Protein AF-A0A2A6RFL3-F1 (afdb_monomer_lite)

Organism: NCBI:txid2024553

Structure (mmCIF, N/CA/C/O backbone):
data_AF-A0A2A6RFL3-F1
#
_entry.id   AF-A0A2A6RFL3-F1
#
loop_
_atom_site.group_PDB
_atom_site.id
_atom_site.type_symbol
_atom_site.label_atom_id
_atom_site.label_alt_id
_atom_site.label_comp_id
_atom_site.label_asym_id
_atom_site.label_entity_id
_atom_site.label_seq_id
_atom_site.pdbx_PDB_ins_code
_atom_site.Cartn_x
_atom_site.Cartn_y
_atom_site.Cartn_z
_atom_site.occupancy
_atom_site.B_iso_or_equiv
_atom_site.auth_seq_id
_atom_site.auth_comp_id
_atom_site.auth_asym_id
_atom_site.auth_atom_id
_atom_site.pdbx_PDB_model_num
ATOM 1 N N . MET A 1 1 ? -10.268 14.569 -2.981 1.00 51.62 1 MET A N 1
ATOM 2 C CA . MET A 1 1 ? -10.558 13.601 -1.901 1.00 51.62 1 MET A CA 1
ATOM 3 C C . MET A 1 1 ? -10.997 12.302 -2.566 1.00 51.62 1 MET A C 1
ATOM 5 O O . MET A 1 1 ? -11.859 12.363 -3.441 1.00 51.62 1 MET A O 1
ATOM 9 N N . GLY A 1 2 ? -10.309 11.192 -2.284 1.00 61.94 2 GLY A N 1
ATOM 10 C CA . GLY A 1 2 ? -10.537 9.897 -2.939 1.00 61.94 2 GLY A CA 1
ATOM 11 C C . GLY A 1 2 ? -11.873 9.246 -2.569 1.00 61.94 2 GLY A C 1
ATOM 12 O O . GLY A 1 2 ? -12.656 9.800 -1.795 1.00 61.94 2 GLY A O 1
ATOM 13 N N . LYS A 1 3 ? -12.158 8.076 -3.148 1.00 73.75 3 LYS A N 1
ATOM 14 C CA . LYS A 1 3 ? -13.394 7.335 -2.855 1.00 73.75 3 LYS A CA 1
ATOM 15 C C . LYS A 1 3 ? -13.262 6.647 -1.495 1.00 73.75 3 LYS A C 1
ATOM 17 O O . LYS A 1 3 ? -12.281 5.953 -1.253 1.00 73.75 3 LYS A O 1
ATOM 22 N N . PHE A 1 4 ? -14.261 6.812 -0.631 1.00 86.38 4 PHE A N 1
ATOM 23 C CA . PHE A 1 4 ? -14.357 6.017 0.591 1.00 86.38 4 PHE A CA 1
ATOM 24 C C . PHE A 1 4 ? -14.614 4.555 0.228 1.00 86.38 4 PHE A C 1
ATOM 26 O O . PHE A 1 4 ? -15.538 4.255 -0.536 1.00 86.38 4 PHE A O 1
ATOM 33 N N . ILE A 1 5 ? -13.816 3.650 0.785 1.00 93.62 5 ILE A N 1
ATOM 34 C CA . ILE A 1 5 ? -14.047 2.213 0.655 1.00 93.62 5 ILE A CA 1
ATOM 35 C C . ILE A 1 5 ? -14.887 1.779 1.847 1.00 93.62 5 ILE A C 1
ATOM 37 O O . ILE A 1 5 ? -14.570 2.109 2.988 1.00 93.62 5 ILE A O 1
ATOM 41 N N . LYS A 1 6 ? -15.967 1.048 1.576 1.00 93.88 6 LYS A N 1
ATOM 42 C CA . LYS A 1 6 ? -16.820 0.455 2.601 1.00 93.88 6 LYS A CA 1
ATOM 43 C C . LYS A 1 6 ? -16.687 -1.058 2.527 1.00 93.88 6 LYS A C 1
ATOM 45 O O . LYS A 1 6 ? -16.952 -1.634 1.475 1.00 93.88 6 LYS A O 1
ATOM 50 N N . TYR A 1 7 ? -16.343 -1.676 3.646 1.00 93.12 7 TYR A N 1
ATOM 51 C CA . TYR A 1 7 ? -16.320 -3.124 3.813 1.00 93.12 7 TYR A CA 1
ATOM 52 C C . TYR A 1 7 ? -17.297 -3.505 4.919 1.00 93.12 7 TYR A C 1
ATOM 54 O O . TYR A 1 7 ? -17.286 -2.902 5.988 1.00 93.12 7 TYR A O 1
ATOM 62 N N . LYS A 1 8 ? -18.190 -4.457 4.656 1.00 92.00 8 LYS A N 1
ATOM 63 C CA . LYS A 1 8 ? -19.198 -4.902 5.618 1.00 92.00 8 LYS A CA 1
ATOM 64 C C . LYS A 1 8 ? -19.039 -6.399 5.853 1.00 92.00 8 LYS A C 1
ATOM 66 O O . LYS A 1 8 ? -19.015 -7.159 4.889 1.00 92.00 8 LYS A O 1
ATOM 71 N N . THR A 1 9 ? -18.972 -6.778 7.119 1.00 88.00 9 THR A N 1
ATOM 72 C CA . THR A 1 9 ? -19.100 -8.151 7.607 1.00 88.00 9 THR A CA 1
ATOM 73 C C . THR A 1 9 ? -20.432 -8.295 8.344 1.00 88.00 9 THR A C 1
ATOM 75 O O . THR A 1 9 ? -21.202 -7.330 8.444 1.00 88.00 9 THR A O 1
ATOM 78 N N . ASP A 1 10 ? -20.717 -9.490 8.851 1.00 85.44 10 ASP A N 1
ATOM 79 C CA . ASP A 1 10 ? -21.895 -9.714 9.692 1.00 85.44 10 ASP A CA 1
ATOM 80 C C . ASP A 1 10 ? -21.804 -8.919 11.007 1.00 85.44 10 ASP A C 1
ATOM 82 O O . ASP A 1 10 ? -22.802 -8.356 11.459 1.00 85.44 10 ASP A O 1
ATOM 86 N N . ASP A 1 11 ? -20.592 -8.777 11.552 1.00 82.94 11 ASP A N 1
ATOM 87 C CA . ASP A 1 11 ? -20.351 -8.164 12.863 1.00 82.94 11 ASP A CA 1
ATOM 88 C C . ASP A 1 11 ? -20.012 -6.667 12.815 1.00 82.94 11 ASP A C 1
ATOM 90 O O . ASP A 1 11 ? -20.186 -5.956 13.807 1.00 82.94 11 ASP A O 1
ATOM 94 N N . ALA A 1 12 ? -19.498 -6.160 11.689 1.00 86.50 12 ALA A N 1
ATOM 95 C CA . ALA A 1 12 ? -18.959 -4.807 11.617 1.00 86.50 12 ALA A CA 1
ATOM 96 C C . ALA A 1 12 ? -19.076 -4.172 10.228 1.00 86.50 12 ALA A C 1
ATOM 98 O O . ALA A 1 12 ? -19.227 -4.815 9.190 1.00 86.50 12 ALA A O 1
ATOM 99 N N . THR A 1 13 ? -18.981 -2.845 10.199 1.00 90.12 13 THR A N 1
ATOM 100 C CA . THR A 1 13 ? -18.758 -2.087 8.969 1.00 90.12 13 THR A CA 1
ATOM 101 C C . THR A 1 13 ? -17.519 -1.227 9.132 1.00 90.12 13 THR A C 1
ATOM 103 O O . THR A 1 13 ? -17.425 -0.456 10.085 1.00 90.12 13 THR A O 1
ATOM 106 N N . TYR A 1 14 ? -16.614 -1.339 8.169 1.00 91.56 14 TYR A N 1
ATOM 107 C CA . TYR A 1 14 ? -15.360 -0.614 8.075 1.00 91.56 14 TYR A CA 1
ATOM 108 C C . TYR A 1 14 ? -15.444 0.429 6.967 1.00 91.56 14 TYR A C 1
ATOM 110 O O . TYR A 1 14 ? -15.980 0.175 5.882 1.00 91.56 14 TYR A O 1
ATOM 118 N N . TYR A 1 15 ? -14.870 1.591 7.235 1.00 92.69 15 TYR A N 1
ATOM 119 C CA . TYR A 1 15 ? -14.726 2.682 6.290 1.00 92.69 15 TYR A CA 1
ATOM 120 C C . TYR A 1 15 ? -13.250 3.046 6.187 1.00 92.69 15 TYR A C 1
ATOM 122 O O . TYR A 1 15 ? -12.614 3.339 7.197 1.00 92.69 15 TYR A O 1
ATOM 130 N N . LEU A 1 16 ? -12.720 3.043 4.966 1.00 95.12 16 LEU A N 1
ATOM 131 C CA . LEU A 1 16 ? -11.363 3.488 4.672 1.00 95.12 16 LEU A CA 1
ATOM 132 C C . LEU A 1 16 ? -11.430 4.798 3.896 1.00 95.12 16 LEU A C 1
ATOM 134 O O . LEU A 1 16 ? -11.953 4.853 2.778 1.00 95.12 16 LEU A O 1
ATOM 138 N N . ALA A 1 17 ? -10.904 5.855 4.504 1.00 94.81 17 ALA A N 1
ATOM 139 C CA . ALA A 1 17 ? -10.816 7.180 3.913 1.00 94.81 17 ALA A CA 1
ATOM 140 C C . ALA A 1 17 ? -9.360 7.474 3.522 1.00 94.81 17 ALA A C 1
ATOM 142 O O . ALA A 1 17 ? -8.514 7.511 4.415 1.00 94.81 17 ALA A O 1
ATOM 143 N N . PRO A 1 18 ? -9.042 7.699 2.235 1.00 95.75 18 PRO A N 1
ATOM 144 C CA . PRO A 1 18 ? -7.690 8.063 1.819 1.00 95.75 18 PRO A CA 1
ATOM 145 C C . PRO A 1 18 ? -7.177 9.311 2.548 1.00 95.75 18 PRO A C 1
ATOM 147 O O . PRO A 1 18 ? -7.904 10.301 2.679 1.00 95.75 18 PRO A O 1
ATOM 150 N N . LEU A 1 19 ? -5.921 9.272 2.988 1.00 95.12 19 LEU A N 1
ATOM 151 C CA . LEU A 1 19 ? -5.242 10.375 3.663 1.00 95.12 19 LEU A CA 1
ATOM 152 C C . LEU A 1 19 ? -4.194 11.022 2.753 1.00 95.12 19 LEU A C 1
ATOM 154 O O . LEU A 1 19 ? -3.503 10.353 1.985 1.00 95.12 19 LEU A O 1
ATOM 158 N N . ASN A 1 20 ? -4.047 12.340 2.876 1.00 93.62 20 ASN A N 1
ATOM 159 C CA . ASN A 1 20 ? -2.899 13.056 2.322 1.00 93.62 20 ASN A CA 1
ATOM 160 C C . ASN A 1 20 ? -1.711 13.019 3.299 1.00 93.62 20 ASN A C 1
ATOM 162 O O . ASN A 1 20 ? -1.868 12.660 4.468 1.00 93.62 20 ASN A O 1
ATOM 166 N N . ASP A 1 21 ? -0.536 13.439 2.832 1.00 93.88 21 ASP A N 1
ATOM 167 C CA . ASP A 1 21 ? 0.702 13.395 3.621 1.00 93.88 21 ASP A CA 1
ATOM 168 C C . ASP A 1 21 ? 0.622 14.195 4.922 1.00 93.88 21 ASP A C 1
ATOM 170 O O . ASP A 1 21 ? 1.117 13.741 5.952 1.00 93.88 21 ASP A O 1
ATOM 174 N N . THR A 1 22 ? -0.023 15.365 4.901 1.00 93.69 22 THR A N 1
ATOM 175 C CA . THR A 1 22 ? -0.164 16.218 6.087 1.00 93.69 22 THR A CA 1
ATOM 176 C C . THR A 1 22 ? -0.955 15.513 7.185 1.00 93.69 22 THR A C 1
ATOM 178 O O . THR A 1 22 ? -0.492 15.434 8.322 1.00 93.69 22 THR A O 1
ATOM 181 N N . LEU A 1 23 ? -2.128 14.969 6.848 1.00 93.56 23 LEU A N 1
ATOM 182 C CA . LEU A 1 23 ? -2.972 14.260 7.807 1.00 93.56 23 LEU A CA 1
ATOM 183 C C . LEU A 1 23 ? -2.329 12.949 8.251 1.00 93.56 23 LEU A C 1
ATOM 185 O O . LEU A 1 23 ? -2.337 12.654 9.442 1.00 93.56 23 LEU A O 1
ATOM 189 N N . TYR A 1 24 ? -1.742 12.191 7.323 1.00 95.00 24 TYR A N 1
ATOM 190 C CA . TYR A 1 24 ? -1.050 10.951 7.658 1.00 95.00 24 TYR A CA 1
ATOM 191 C C . TYR A 1 24 ? 0.087 11.199 8.651 1.00 95.00 24 TYR A C 1
ATOM 193 O O . TYR A 1 24 ? 0.116 10.560 9.693 1.00 95.00 24 TYR A O 1
ATOM 201 N N . THR A 1 25 ? 0.959 12.176 8.392 1.00 93.25 25 THR A N 1
ATOM 202 C CA . THR A 1 25 ? 2.095 12.490 9.277 1.00 93.25 25 THR A CA 1
ATOM 203 C C . THR A 1 25 ? 1.630 12.899 10.674 1.00 93.25 25 THR A C 1
ATOM 205 O O . THR A 1 25 ? 2.193 12.456 11.672 1.00 93.25 25 THR A O 1
ATOM 208 N N . MET A 1 26 ? 0.591 13.735 10.755 1.00 92.12 26 MET A N 1
ATOM 209 C CA . MET A 1 26 ? 0.045 14.195 12.032 1.00 92.12 26 MET A CA 1
ATOM 210 C C . MET A 1 26 ? -0.531 13.038 12.857 1.00 92.12 26 MET A C 1
ATOM 212 O O . MET A 1 26 ? -0.296 12.960 14.060 1.00 92.12 26 MET A O 1
ATOM 216 N N . LEU A 1 27 ? -1.271 12.138 12.209 1.00 92.94 27 LEU A N 1
ATOM 217 C CA . LEU A 1 27 ? -1.889 10.986 12.860 1.00 92.94 27 LEU A CA 1
ATOM 218 C C . LEU A 1 27 ? -0.854 9.904 13.204 1.00 92.94 27 LEU A C 1
ATOM 220 O O . LEU A 1 27 ? -0.940 9.289 14.263 1.00 92.94 27 LEU A O 1
ATOM 224 N N . ASP A 1 28 ? 0.151 9.688 12.352 1.00 92.19 28 ASP A N 1
ATOM 225 C CA . ASP A 1 28 ? 1.207 8.695 12.578 1.00 92.19 28 ASP A CA 1
ATOM 226 C C . ASP A 1 28 ? 1.978 9.001 13.871 1.00 92.19 28 ASP A C 1
ATOM 228 O O . ASP A 1 28 ? 2.167 8.119 14.712 1.00 92.19 28 ASP A O 1
ATOM 232 N N . GLN A 1 29 ? 2.273 10.284 14.109 1.00 90.06 29 GLN A N 1
ATOM 233 C CA . GLN A 1 29 ? 2.885 10.787 15.345 1.00 90.06 29 GLN A CA 1
ATOM 234 C C . GLN A 1 29 ? 2.032 10.592 16.606 1.00 90.06 29 GLN A C 1
ATOM 236 O O . GLN A 1 29 ? 2.539 10.797 17.706 1.00 90.06 29 GLN A O 1
ATOM 241 N N . GLN A 1 30 ? 0.756 10.236 16.472 1.00 90.56 30 GLN A N 1
ATOM 242 C CA . GLN A 1 30 ? -0.180 10.006 17.578 1.00 90.56 30 GLN A CA 1
ATOM 243 C C . GLN A 1 30 ? -0.662 8.560 17.621 1.00 90.56 30 GLN A C 1
ATOM 245 O O . GLN A 1 30 ? -1.734 8.268 18.146 1.00 90.56 30 GLN A O 1
ATOM 250 N N . SER A 1 31 ? 0.095 7.644 17.025 1.00 92.62 31 SER A N 1
ATOM 251 C CA . SER A 1 31 ? -0.330 6.263 16.876 1.00 92.62 31 SER A CA 1
ATOM 252 C C . SER A 1 31 ? 0.739 5.282 17.323 1.00 92.62 31 SER A C 1
ATOM 254 O O . SER A 1 31 ? 1.939 5.537 17.200 1.00 92.62 31 SER A O 1
ATOM 256 N N . VAL A 1 32 ? 0.289 4.126 17.800 1.00 92.38 32 VAL A N 1
ATOM 257 C CA . VAL A 1 32 ? 1.145 2.995 18.172 1.00 92.38 32 VAL A CA 1
ATOM 258 C C . VAL A 1 32 ? 1.047 1.890 17.134 1.00 92.38 32 VAL A C 1
ATOM 260 O O . VAL A 1 32 ? -0.008 1.662 16.535 1.00 92.38 32 VAL A O 1
ATOM 263 N N . MET A 1 33 ? 2.163 1.202 16.907 1.00 91.88 33 MET A N 1
ATOM 264 C CA . MET A 1 33 ? 2.239 0.142 15.910 1.00 91.88 33 MET A CA 1
ATOM 265 C C . MET A 1 33 ? 1.543 -1.121 16.410 1.00 91.88 33 MET A C 1
ATOM 267 O O . MET A 1 33 ? 1.797 -1.573 17.527 1.00 91.88 33 MET A O 1
ATOM 271 N N . ILE A 1 34 ? 0.701 -1.710 15.562 1.00 92.56 34 ILE A N 1
ATOM 272 C CA . ILE A 1 34 ? 0.131 -3.036 15.795 1.00 92.56 34 ILE A CA 1
ATOM 273 C C . ILE A 1 34 ? 0.981 -4.052 15.044 1.00 92.56 34 ILE A C 1
ATOM 275 O O . ILE A 1 34 ? 1.392 -3.813 13.909 1.00 92.56 34 ILE A O 1
ATOM 279 N N . ARG A 1 35 ? 1.258 -5.178 15.697 1.00 90.12 35 ARG A N 1
ATOM 280 C CA . ARG A 1 35 ? 1.946 -6.321 15.113 1.00 90.12 35 ARG A CA 1
ATOM 281 C C . ARG A 1 35 ? 1.152 -6.817 13.914 1.00 90.12 35 ARG A C 1
ATOM 283 O O . ARG A 1 35 ? -0.022 -7.156 14.042 1.00 90.12 35 ARG A O 1
ATOM 290 N N . ASP A 1 36 ? 1.807 -6.871 12.770 1.00 82.12 36 ASP A N 1
ATOM 291 C CA . ASP A 1 36 ? 1.301 -7.548 11.593 1.00 82.12 36 ASP A CA 1
ATOM 292 C C . ASP A 1 36 ? 1.615 -9.048 11.659 1.00 82.12 36 ASP A C 1
ATOM 294 O O . ASP A 1 36 ? 2.549 -9.493 12.329 1.00 82.12 36 ASP A O 1
ATOM 298 N N . ASP A 1 37 ? 0.814 -9.839 10.951 1.00 85.19 37 ASP A N 1
ATOM 299 C CA . ASP A 1 37 ? 1.127 -11.235 10.660 1.00 85.19 37 ASP A CA 1
ATOM 300 C C . ASP A 1 37 ? 1.527 -11.336 9.189 1.00 85.19 37 ASP A C 1
ATOM 302 O O . ASP A 1 37 ? 0.715 -11.616 8.303 1.00 85.19 37 ASP A O 1
ATOM 306 N N . SER A 1 38 ? 2.793 -11.021 8.914 1.00 78.88 38 SER A N 1
ATOM 307 C CA . SER A 1 38 ? 3.328 -11.016 7.551 1.00 78.88 38 SER A CA 1
ATOM 308 C C . SER A 1 38 ? 3.279 -12.418 6.926 1.00 78.88 38 SER A C 1
ATOM 310 O O . SER A 1 38 ? 3.121 -12.544 5.714 1.00 78.88 38 SER A O 1
ATOM 312 N N . SER A 1 39 ? 3.352 -13.477 7.744 1.00 81.50 39 SER A N 1
ATOM 313 C CA . SER A 1 39 ? 3.262 -14.865 7.275 1.00 81.50 39 SER A CA 1
ATOM 314 C C . SER A 1 39 ?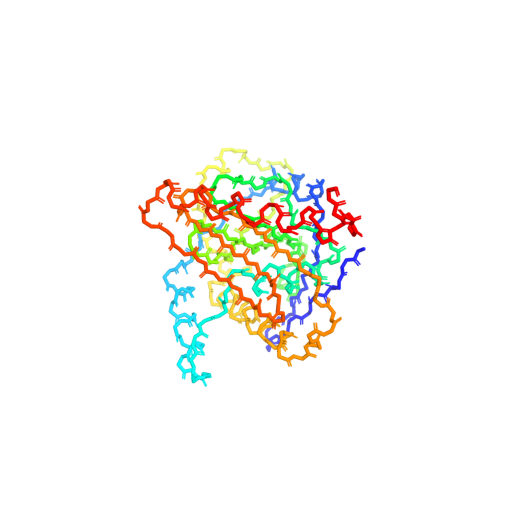 1.873 -15.195 6.732 1.00 81.50 39 SER A C 1
ATOM 316 O O . SER A 1 39 ? 1.747 -15.781 5.657 1.00 81.50 39 SER A O 1
ATOM 318 N N . TRP A 1 40 ? 0.828 -14.722 7.412 1.00 83.94 40 TRP A N 1
ATOM 319 C CA . TRP A 1 40 ? -0.544 -14.860 6.944 1.00 83.94 40 TRP A CA 1
ATOM 320 C C . TRP A 1 40 ? -0.801 -14.053 5.665 1.00 83.94 40 TRP A C 1
ATOM 322 O O . TRP A 1 40 ? -1.473 -14.539 4.757 1.00 83.94 40 TRP A O 1
ATOM 332 N N . GLN A 1 41 ? -0.233 -12.846 5.549 1.00 79.88 41 GLN A N 1
ATOM 333 C CA . GLN A 1 41 ? -0.361 -12.039 4.327 1.00 79.88 41 GLN A CA 1
ATOM 334 C C . GLN A 1 41 ? 0.244 -12.753 3.111 1.00 79.88 41 GLN A C 1
ATOM 336 O O . GLN A 1 41 ? -0.395 -12.799 2.062 1.00 79.88 41 GLN A O 1
ATOM 341 N N . ILE A 1 42 ? 1.424 -13.364 3.263 1.00 80.25 42 ILE A N 1
ATOM 342 C CA . ILE A 1 42 ? 2.063 -14.167 2.208 1.00 80.25 42 ILE A CA 1
ATOM 343 C C . ILE A 1 42 ? 1.171 -15.350 1.823 1.00 80.25 42 ILE A C 1
ATOM 345 O O . ILE A 1 42 ? 0.849 -15.510 0.648 1.00 80.25 42 ILE A O 1
ATOM 349 N N . PHE A 1 43 ? 0.697 -16.117 2.807 1.00 81.19 43 PHE A N 1
ATOM 350 C CA . PHE A 1 43 ? -0.186 -17.262 2.566 1.00 81.19 43 PHE A CA 1
ATOM 351 C C . PHE A 1 43 ? -1.456 -16.880 1.792 1.00 81.19 43 PHE A C 1
ATOM 353 O O . PHE A 1 43 ? -1.916 -17.610 0.919 1.00 81.19 43 PHE A O 1
ATOM 360 N N . GLN A 1 44 ? -2.037 -15.715 2.075 1.00 75.50 44 GLN A N 1
ATOM 361 C CA . GLN A 1 44 ? -3.236 -15.257 1.373 1.00 75.50 44 GLN A CA 1
ATOM 362 C C . GLN A 1 44 ? -2.968 -14.846 -0.070 1.00 75.50 44 GLN A C 1
ATOM 364 O O . GLN A 1 44 ? -3.830 -15.061 -0.922 1.00 75.50 44 GLN A O 1
ATOM 369 N N . ILE A 1 45 ? -1.791 -14.281 -0.344 1.00 75.69 45 ILE A N 1
ATOM 370 C CA . ILE A 1 45 ? -1.339 -14.009 -1.711 1.00 75.69 45 ILE A CA 1
ATOM 371 C C . ILE A 1 45 ? -1.148 -15.335 -2.458 1.00 75.69 45 ILE A C 1
ATOM 373 O O . ILE A 1 45 ? -1.581 -15.463 -3.596 1.00 75.69 45 ILE A O 1
ATOM 377 N N . GLU A 1 46 ? -0.567 -16.353 -1.827 1.00 78.62 46 GLU A N 1
ATOM 378 C CA . GLU A 1 46 ? -0.430 -17.685 -2.434 1.00 78.62 46 GLU A CA 1
ATOM 379 C C . GLU A 1 46 ? -1.797 -18.310 -2.750 1.00 78.62 46 GLU A C 1
ATOM 381 O O . GLU A 1 46 ? -2.041 -18.776 -3.862 1.00 78.62 46 GLU A O 1
ATOM 386 N N . GLN A 1 47 ? -2.739 -18.224 -1.813 1.00 75.88 47 GLN A N 1
ATOM 387 C CA . GLN A 1 47 ? -4.102 -18.721 -2.001 1.00 75.88 47 GLN A CA 1
ATOM 388 C C . GLN A 1 47 ? -4.875 -17.980 -3.102 1.00 75.88 47 GLN A C 1
ATOM 390 O O . GLN A 1 47 ? -5.692 -18.592 -3.796 1.00 75.88 47 GLN A O 1
ATOM 395 N N . SER A 1 48 ? -4.668 -16.669 -3.279 1.00 70.94 48 SER A N 1
ATOM 396 C CA . SER A 1 48 ? -5.306 -15.934 -4.381 1.00 70.94 48 SER A CA 1
ATOM 397 C C . SER A 1 48 ? -4.756 -16.378 -5.738 1.00 70.94 48 SER A C 1
ATOM 399 O O . SER A 1 48 ? -5.545 -16.604 -6.657 1.00 70.94 48 SER A O 1
ATOM 401 N N . ILE A 1 49 ? -3.440 -16.613 -5.837 1.00 72.94 49 ILE A N 1
ATOM 402 C CA . ILE A 1 49 ? -2.787 -17.161 -7.037 1.00 72.94 49 ILE A CA 1
ATOM 403 C C . ILE A 1 49 ? -3.410 -18.502 -7.432 1.00 72.94 49 ILE A C 1
ATOM 405 O O . ILE A 1 49 ? -3.756 -18.702 -8.600 1.00 72.94 49 ILE A O 1
ATOM 409 N N . GLU A 1 50 ? -3.556 -19.416 -6.469 1.00 73.31 50 GLU A N 1
ATOM 410 C CA . GLU A 1 50 ? -4.102 -20.757 -6.707 1.00 73.31 50 GLU A CA 1
ATOM 411 C C . GLU A 1 50 ? -5.552 -20.709 -7.201 1.00 73.31 50 GLU A C 1
ATOM 413 O O . GLU A 1 50 ? -5.912 -21.406 -8.152 1.00 73.31 50 GLU A O 1
ATOM 418 N N . ARG A 1 51 ? -6.387 -19.847 -6.607 1.00 68.25 51 ARG A N 1
ATOM 419 C CA . ARG A 1 51 ? -7.810 -19.717 -6.972 1.00 68.25 51 ARG A CA 1
ATOM 420 C C . ARG A 1 51 ? -8.038 -19.128 -8.362 1.00 68.25 51 ARG A C 1
ATOM 422 O O . ARG A 1 51 ? -9.102 -19.361 -8.930 1.00 68.25 51 ARG A O 1
ATOM 429 N N . GLN A 1 52 ? -7.087 -18.360 -8.895 1.00 58.81 52 GLN A N 1
ATOM 430 C CA . GLN A 1 52 ? -7.271 -17.576 -10.125 1.00 58.81 52 GLN A CA 1
ATOM 431 C C . GLN A 1 52 ? -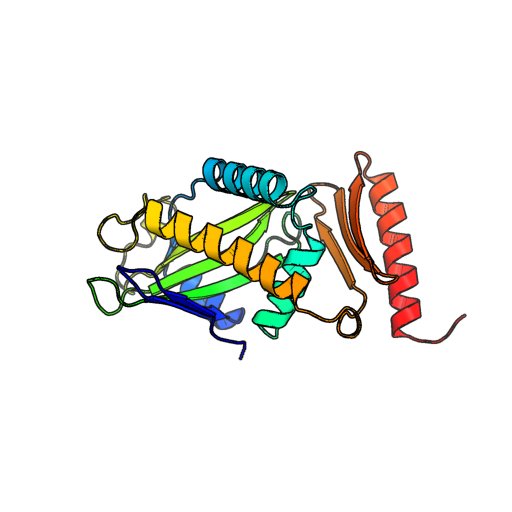6.423 -18.038 -11.309 1.00 58.81 52 GLN A C 1
ATOM 433 O O . GLN A 1 52 ? -6.397 -17.382 -12.347 1.00 58.81 52 GLN A O 1
ATOM 438 N N . GLY A 1 53 ? -5.775 -19.199 -11.204 1.00 61.38 53 GLY A N 1
ATOM 439 C CA . GLY A 1 53 ? -5.139 -19.825 -12.361 1.00 61.38 53 GLY A CA 1
ATOM 440 C C . GLY A 1 53 ? -3.886 -19.107 -12.865 1.00 61.38 53 GLY A C 1
ATOM 441 O O . GLY A 1 53 ? -3.467 -19.359 -13.994 1.00 61.38 53 GLY A O 1
ATOM 442 N N . GLY A 1 54 ? -3.251 -18.273 -12.036 1.00 64.69 54 GLY A N 1
ATOM 443 C CA . GLY A 1 54 ? -1.855 -17.912 -12.250 1.00 64.69 54 GLY A CA 1
ATOM 444 C C . GLY A 1 54 ? -1.514 -16.435 -12.092 1.00 64.69 54 GLY A C 1
ATOM 445 O O . GLY A 1 54 ? -1.987 -15.579 -12.833 1.00 64.69 54 GLY A O 1
ATOM 446 N N . LYS A 1 55 ? -0.513 -16.237 -11.230 1.00 74.00 55 LYS A N 1
ATOM 447 C CA . LYS A 1 55 ? 0.279 -15.037 -10.924 1.00 74.00 55 LYS A CA 1
ATOM 448 C C . LYS A 1 55 ? -0.358 -14.052 -9.932 1.00 74.00 55 LYS A C 1
ATOM 450 O O . LYS A 1 55 ? -1.512 -13.674 -10.097 1.00 74.00 55 LYS A O 1
ATOM 455 N N . PRO A 1 56 ? 0.408 -13.617 -8.914 1.00 83.12 56 PRO A N 1
ATOM 456 C CA . PRO A 1 56 ? -0.058 -12.607 -7.978 1.00 83.12 56 PRO A CA 1
ATOM 457 C C . PRO A 1 56 ? -0.140 -11.252 -8.668 1.00 83.12 56 PRO A C 1
ATOM 459 O O . PRO A 1 56 ? 0.519 -11.014 -9.685 1.00 83.12 56 PRO A O 1
ATOM 462 N N . LEU A 1 57 ? -0.893 -10.340 -8.057 1.00 88.00 57 LEU A N 1
ATOM 463 C CA . LEU A 1 57 ? -0.826 -8.930 -8.409 1.00 88.00 57 LEU A CA 1
ATOM 464 C C . LEU A 1 57 ? 0.616 -8.400 -8.295 1.00 88.00 57 LEU A C 1
ATOM 466 O O . LEU A 1 57 ? 1.256 -8.534 -7.252 1.00 88.00 57 LEU A O 1
ATOM 470 N N . GLN A 1 58 ? 1.088 -7.759 -9.360 1.00 91.81 58 GLN A N 1
ATOM 471 C CA . GLN A 1 58 ? 2.384 -7.086 -9.445 1.00 91.81 58 GLN A CA 1
ATOM 472 C C . GLN A 1 58 ? 2.371 -5.749 -8.690 1.00 91.81 58 GLN A C 1
ATOM 474 O O . GLN A 1 58 ? 1.321 -5.118 -8.507 1.00 91.81 58 GLN A O 1
ATOM 479 N N . LEU A 1 59 ? 3.554 -5.245 -8.332 1.00 94.94 59 LEU A N 1
ATOM 480 C CA . LEU A 1 59 ? 3.723 -3.946 -7.670 1.00 94.94 59 LEU A CA 1
ATOM 481 C C . LEU A 1 59 ? 3.100 -2.799 -8.479 1.00 94.94 59 LEU A C 1
ATOM 483 O O . LEU A 1 59 ? 2.447 -1.919 -7.911 1.00 94.94 59 LEU A O 1
ATOM 487 N N . GLY A 1 60 ? 3.247 -2.832 -9.808 1.00 95.12 60 GLY A N 1
ATOM 488 C CA . GLY A 1 60 ? 2.655 -1.841 -10.710 1.00 95.12 60 GLY A CA 1
ATOM 489 C C . GLY A 1 60 ? 1.129 -1.833 -10.669 1.00 95.12 60 GLY A C 1
ATOM 490 O O . GLY A 1 60 ? 0.521 -0.762 -10.647 1.00 95.12 60 GLY A O 1
ATOM 491 N N . GLN A 1 61 ? 0.510 -3.011 -10.569 1.00 94.06 61 GLN A N 1
ATOM 492 C CA . GLN A 1 61 ? -0.943 -3.150 -10.478 1.00 94.06 61 GLN A CA 1
ATOM 493 C C . GLN A 1 61 ? -1.468 -2.568 -9.161 1.00 94.06 61 GLN A C 1
ATOM 495 O O . GLN A 1 61 ? -2.402 -1.765 -9.176 1.00 94.06 61 GLN A O 1
ATOM 500 N N . PHE A 1 62 ? -0.825 -2.887 -8.033 1.00 94.94 62 PHE A N 1
ATOM 501 C CA . PHE A 1 62 ? -1.162 -2.282 -6.741 1.00 94.94 62 PHE A CA 1
ATOM 502 C C . PHE A 1 62 ? -1.028 -0.764 -6.766 1.00 94.94 62 PHE A C 1
ATOM 504 O O . PHE A 1 62 ? -1.969 -0.055 -6.407 1.00 94.94 62 PHE A O 1
ATOM 511 N N . TYR A 1 63 ? 0.124 -0.259 -7.212 1.00 96.31 63 TYR A N 1
ATOM 512 C CA . TYR A 1 63 ? 0.377 1.175 -7.284 1.00 96.31 63 TYR A CA 1
ATOM 513 C C . TYR A 1 63 ? -0.695 1.894 -8.111 1.00 96.31 63 TYR A C 1
ATOM 515 O O . TYR A 1 63 ? -1.277 2.878 -7.649 1.00 96.31 63 TYR A O 1
ATOM 523 N N . PHE A 1 64 ? -0.981 1.389 -9.313 1.00 95.00 64 PHE A N 1
ATOM 524 C CA . PHE A 1 64 ? -1.924 2.009 -10.234 1.00 95.00 64 PHE A CA 1
ATOM 525 C C . PHE A 1 64 ? -3.337 2.079 -9.645 1.00 95.00 64 PHE A C 1
ATOM 527 O O . PHE A 1 64 ? -3.952 3.147 -9.606 1.00 95.00 64 PHE A O 1
ATOM 534 N N . ILE A 1 65 ? -3.842 0.962 -9.122 1.00 94.50 65 ILE A N 1
ATOM 535 C CA . ILE A 1 65 ? -5.198 0.896 -8.575 1.00 94.50 65 ILE A CA 1
ATOM 536 C C . ILE A 1 65 ? -5.331 1.755 -7.316 1.00 94.50 65 ILE A C 1
ATOM 538 O O . ILE A 1 65 ? -6.312 2.486 -7.170 1.00 94.50 65 ILE A O 1
ATOM 542 N N . LEU A 1 66 ? -4.334 1.745 -6.430 1.00 95.19 66 LEU A N 1
ATOM 543 C CA . LEU A 1 66 ? -4.350 2.593 -5.238 1.00 95.19 66 LEU A CA 1
ATOM 544 C C . LEU A 1 66 ? -4.284 4.084 -5.597 1.00 95.19 66 LEU A C 1
ATOM 546 O O . LEU A 1 66 ? -5.022 4.878 -5.010 1.00 95.19 66 LEU A O 1
ATOM 550 N N . LYS A 1 67 ? -3.498 4.468 -6.614 1.00 94.19 67 LYS A N 1
ATOM 551 C CA . LYS A 1 67 ? -3.485 5.836 -7.162 1.00 94.19 67 LYS A CA 1
ATOM 552 C C . LYS A 1 67 ? -4.881 6.255 -7.637 1.00 94.19 67 LYS A C 1
ATOM 554 O O . LYS A 1 67 ? -5.337 7.354 -7.307 1.00 94.19 67 LYS A O 1
ATOM 559 N N . LEU A 1 68 ? -5.592 5.379 -8.354 1.00 91.88 68 LEU A N 1
ATOM 560 C CA . LEU A 1 68 ? -6.961 5.639 -8.818 1.00 91.88 68 LEU A CA 1
ATOM 561 C C . LEU A 1 68 ? -7.963 5.781 -7.664 1.00 91.88 68 LEU A C 1
ATOM 563 O O . LEU A 1 68 ? -8.748 6.733 -7.641 1.00 91.88 68 LEU A O 1
ATOM 567 N N . ILE A 1 69 ? -7.932 4.863 -6.696 1.00 92.00 69 ILE A N 1
ATOM 568 C CA . ILE A 1 69 ? -8.828 4.861 -5.528 1.00 92.00 69 ILE A CA 1
ATOM 569 C C . ILE A 1 69 ? -8.646 6.143 -4.707 1.00 92.00 69 ILE A C 1
ATOM 571 O O . ILE A 1 69 ? -9.621 6.825 -4.358 1.00 92.00 69 ILE A O 1
ATOM 575 N N . CYS A 1 70 ? -7.392 6.487 -4.417 1.00 92.06 70 CYS A N 1
ATOM 576 C CA . CYS A 1 70 ? -7.044 7.618 -3.569 1.00 92.06 70 CYS A CA 1
ATOM 577 C C . CYS A 1 70 ? -7.165 8.962 -4.304 1.00 92.06 70 CYS A C 1
ATOM 579 O O . CYS A 1 70 ? -7.310 9.997 -3.651 1.00 92.06 70 CYS A O 1
ATOM 581 N N . LYS A 1 71 ? -7.172 8.961 -5.647 1.00 91.19 71 LYS A N 1
ATOM 582 C CA . LYS A 1 71 ? -7.139 10.164 -6.503 1.00 91.19 71 LYS A CA 1
ATOM 583 C C . LYS A 1 71 ? -5.972 11.097 -6.164 1.00 91.19 71 LYS A C 1
ATOM 585 O O . LYS A 1 71 ? -6.110 12.320 -6.182 1.00 91.19 71 LYS A O 1
ATOM 590 N N . GLN A 1 72 ? -4.841 10.503 -5.813 1.00 91.12 72 GLN A N 1
ATOM 591 C CA . GLN A 1 72 ? -3.586 11.171 -5.489 1.00 91.12 72 GLN A CA 1
ATOM 592 C C . GLN A 1 72 ? -2.435 10.210 -5.783 1.00 91.12 72 GLN A C 1
ATOM 594 O O . GLN A 1 72 ? -2.638 8.995 -5.828 1.00 91.12 72 GLN A O 1
ATOM 599 N N . ASP A 1 73 ? -1.235 10.750 -5.975 1.00 91.81 73 ASP A N 1
ATOM 600 C CA . ASP A 1 73 ? -0.036 9.918 -6.036 1.00 91.81 73 ASP A CA 1
ATOM 601 C C . ASP A 1 73 ? 0.294 9.339 -4.648 1.00 91.81 73 ASP A C 1
ATOM 603 O O . ASP A 1 73 ? -0.296 9.715 -3.628 1.00 91.81 73 ASP A O 1
ATOM 607 N N . THR A 1 74 ? 1.244 8.411 -4.621 1.00 94.00 74 THR A N 1
ATOM 608 C CA . THR A 1 74 ? 1.789 7.850 -3.389 1.00 94.00 74 THR A CA 1
ATOM 609 C C . THR A 1 74 ? 2.283 8.935 -2.435 1.00 94.00 74 THR A C 1
ATOM 611 O O . THR A 1 74 ? 2.796 9.978 -2.845 1.00 94.00 74 THR A O 1
ATOM 614 N N . SER A 1 75 ? 2.221 8.626 -1.143 1.00 91.19 75 SER A N 1
ATOM 615 C CA . SER A 1 75 ? 2.764 9.467 -0.089 1.00 91.19 75 SER A CA 1
ATOM 616 C C . SER A 1 75 ? 4.272 9.707 -0.224 1.00 91.19 75 SER A C 1
ATOM 618 O O . SER A 1 75 ? 5.025 8.800 -0.604 1.00 91.19 75 SER A O 1
ATOM 620 N N . ARG A 1 76 ? 4.719 10.928 0.105 1.00 91.88 76 ARG A N 1
ATOM 621 C CA . ARG A 1 76 ? 6.132 11.347 0.050 1.00 91.88 76 ARG A CA 1
ATOM 622 C C . ARG A 1 76 ? 6.929 11.009 1.307 1.00 91.88 76 ARG A C 1
ATOM 624 O O . ARG A 1 76 ? 8.147 11.125 1.277 1.00 91.88 76 ARG A O 1
ATOM 631 N N . VAL A 1 77 ? 6.275 10.589 2.391 1.00 90.12 77 VAL A N 1
ATOM 632 C CA . VAL A 1 77 ? 6.952 10.280 3.667 1.00 90.12 77 VAL A CA 1
ATOM 633 C C . VAL A 1 77 ? 7.478 8.840 3.755 1.00 90.12 77 VAL A C 1
ATOM 635 O O . VAL A 1 77 ? 7.973 8.416 4.795 1.00 90.12 77 VAL A O 1
ATOM 638 N N . ARG A 1 78 ? 7.369 8.075 2.665 1.00 92.12 78 ARG A N 1
ATOM 639 C CA . ARG A 1 78 ? 7.913 6.716 2.550 1.00 92.12 78 ARG A CA 1
ATOM 640 C C . ARG A 1 78 ? 9.447 6.708 2.536 1.00 92.12 78 ARG A C 1
ATOM 642 O O . ARG A 1 78 ? 10.083 7.664 2.100 1.00 92.12 78 ARG A O 1
ATOM 649 N N . ASP A 1 79 ? 10.030 5.573 2.914 1.00 92.56 79 ASP A N 1
ATOM 650 C CA . ASP A 1 79 ? 11.447 5.277 2.682 1.00 92.56 79 ASP A CA 1
ATOM 651 C C . ASP A 1 79 ? 11.665 5.072 1.177 1.00 92.56 79 ASP A C 1
ATOM 653 O O . ASP A 1 79 ? 11.305 4.031 0.635 1.00 92.56 79 ASP A O 1
ATOM 657 N N . THR A 1 80 ? 12.226 6.063 0.483 1.00 92.12 80 THR A N 1
ATOM 658 C CA . THR A 1 80 ? 12.368 6.010 -0.978 1.00 92.12 80 THR A CA 1
ATOM 659 C C . THR A 1 80 ? 13.373 4.978 -1.474 1.00 92.12 80 THR A C 1
ATOM 661 O O . THR A 1 80 ? 13.356 4.642 -2.657 1.00 92.12 80 THR A O 1
ATOM 664 N N . TRP A 1 81 ? 14.215 4.457 -0.583 1.00 93.19 81 TRP A N 1
ATOM 665 C CA . TRP A 1 81 ? 15.182 3.419 -0.897 1.00 93.19 81 TRP A CA 1
ATOM 666 C C . TRP A 1 81 ? 14.543 2.029 -0.863 1.00 93.19 81 TRP A C 1
ATOM 668 O O . TRP A 1 81 ? 14.784 1.214 -1.754 1.00 93.19 81 TRP A O 1
ATOM 678 N N . LYS A 1 82 ? 13.699 1.766 0.141 1.00 95.19 82 LYS A N 1
ATOM 679 C CA . LYS A 1 82 ? 13.044 0.459 0.345 1.00 95.19 82 LYS A CA 1
ATOM 680 C C . LYS A 1 82 ? 11.612 0.392 -0.161 1.00 95.19 82 LYS A C 1
ATOM 682 O O . LYS A 1 82 ? 11.027 -0.684 -0.160 1.00 95.19 82 LYS A O 1
ATOM 687 N N . SER A 1 83 ? 11.020 1.517 -0.531 1.00 95.62 83 SER A N 1
ATOM 688 C CA . SER A 1 83 ? 9.614 1.609 -0.895 1.00 95.62 83 SER A CA 1
ATOM 689 C C . SER A 1 83 ? 9.414 2.590 -2.040 1.00 95.62 83 SER A C 1
ATOM 691 O O . SER A 1 83 ? 9.774 3.762 -1.959 1.00 95.62 83 SER A O 1
ATOM 693 N N . ALA A 1 84 ? 8.773 2.125 -3.099 1.00 96.44 84 ALA A N 1
ATOM 694 C CA . ALA A 1 84 ? 8.254 2.893 -4.211 1.00 96.44 84 ALA A CA 1
ATOM 695 C C . ALA A 1 84 ? 6.914 3.573 -3.903 1.00 96.44 84 ALA A C 1
ATOM 697 O O . ALA A 1 84 ? 6.652 4.645 -4.455 1.00 96.44 84 ALA A O 1
ATOM 698 N N . PHE A 1 85 ? 6.063 2.983 -3.051 1.00 97.00 85 PHE A N 1
ATOM 699 C CA . PHE A 1 85 ? 4.772 3.579 -2.709 1.00 97.00 85 PHE A CA 1
ATOM 700 C C . PHE A 1 85 ? 4.245 3.259 -1.307 1.00 97.00 85 PHE A C 1
ATOM 702 O O . PHE A 1 85 ? 4.512 2.200 -0.747 1.00 97.00 85 PHE A O 1
ATOM 709 N N . LEU A 1 86 ? 3.418 4.175 -0.798 1.00 97.00 86 LEU A N 1
ATOM 710 C CA . LEU A 1 86 ? 2.651 4.114 0.441 1.00 97.00 86 LEU A CA 1
ATOM 711 C C . LEU A 1 86 ? 1.328 4.870 0.241 1.00 97.00 86 LEU A C 1
ATOM 713 O O . LEU A 1 86 ? 1.326 6.055 -0.103 1.00 97.00 86 LEU A O 1
ATOM 717 N N . PHE A 1 87 ? 0.208 4.195 0.488 1.00 97.31 87 PHE A N 1
ATOM 718 C CA . PHE A 1 87 ? -1.139 4.763 0.450 1.00 97.31 87 PHE A CA 1
ATOM 719 C C . PHE A 1 87 ? -1.798 4.624 1.825 1.00 97.31 87 PHE A C 1
ATOM 721 O O . PHE A 1 87 ? -2.178 3.512 2.207 1.00 97.31 87 PHE A O 1
ATOM 728 N N . PRO A 1 88 ? -1.920 5.729 2.581 1.00 97.00 88 PRO A N 1
ATOM 729 C CA . PRO A 1 88 ? -2.503 5.705 3.906 1.00 97.00 88 PRO A CA 1
ATOM 730 C C . PRO A 1 88 ? -4.009 5.958 3.872 1.00 97.00 88 PRO A C 1
ATOM 732 O O . PRO A 1 88 ? -4.520 6.772 3.100 1.00 97.00 88 PRO A O 1
ATOM 735 N N . PHE A 1 89 ? -4.711 5.287 4.773 1.00 96.69 89 PHE A N 1
ATOM 736 C CA . PHE A 1 89 ? -6.141 5.386 4.989 1.00 96.69 89 PHE A CA 1
ATOM 737 C C . PHE A 1 89 ? -6.420 5.595 6.476 1.00 96.69 89 PHE A C 1
ATOM 739 O O . PHE A 1 89 ? -5.822 4.952 7.341 1.00 96.69 89 PHE A O 1
ATOM 746 N N . LEU A 1 90 ? -7.381 6.461 6.773 1.00 95.75 90 LEU A N 1
ATOM 747 C CA . LEU A 1 90 ? -8.041 6.464 8.067 1.00 95.75 90 LEU A CA 1
ATOM 748 C C . LEU A 1 90 ? -9.081 5.348 8.053 1.00 95.75 90 LEU A C 1
ATOM 750 O O . LEU A 1 90 ? -10.009 5.372 7.242 1.00 95.75 90 LEU A O 1
ATOM 754 N N . LEU A 1 91 ? -8.906 4.385 8.946 1.00 94.75 91 LEU A N 1
ATOM 755 C CA . LEU A 1 91 ? -9.825 3.287 9.174 1.00 94.75 91 LEU A CA 1
ATOM 756 C C . LEU A 1 91 ? -10.733 3.635 10.354 1.00 94.75 91 LEU A C 1
ATOM 758 O O . LEU A 1 91 ? -10.276 3.856 11.479 1.00 94.75 91 LEU A O 1
ATOM 762 N N . THR A 1 92 ? -12.034 3.658 10.086 1.00 90.56 92 THR A N 1
ATOM 763 C CA . THR A 1 92 ? -13.087 3.819 11.093 1.00 90.56 92 THR A CA 1
ATOM 764 C C . THR A 1 92 ? -14.109 2.701 10.949 1.00 90.56 92 THR A C 1
ATOM 766 O O . THR A 1 92 ? -14.177 2.030 9.916 1.00 90.56 92 THR A O 1
ATOM 769 N N . GLY A 1 93 ? -14.921 2.481 11.975 1.00 83.50 93 GLY A N 1
ATOM 770 C CA . GLY A 1 93 ? -15.939 1.452 11.906 1.00 83.50 93 GLY A CA 1
ATOM 771 C C . GLY A 1 93 ? -16.888 1.464 13.084 1.00 83.50 93 GLY A C 1
ATOM 772 O O . GLY A 1 93 ? -16.700 2.172 14.073 1.00 83.50 93 GLY A O 1
ATOM 773 N N . THR A 1 94 ? -17.945 0.676 12.948 1.00 74.81 94 THR A N 1
ATOM 774 C CA . THR A 1 94 ? -18.914 0.431 14.014 1.00 74.81 94 THR A CA 1
ATOM 775 C C . THR A 1 94 ? -18.454 -0.770 14.835 1.00 74.81 94 THR A C 1
ATOM 777 O O . THR A 1 94 ? -19.036 -1.846 14.744 1.00 74.81 94 THR A O 1
ATOM 780 N N . TRP A 1 95 ? -17.364 -0.613 15.582 1.00 71.88 95 TRP A N 1
ATOM 781 C CA . TRP A 1 95 ? -16.966 -1.560 16.627 1.00 71.88 95 TRP A CA 1
ATOM 782 C C . TRP A 1 95 ? -17.611 -1.156 17.958 1.00 71.88 95 TRP A C 1
ATOM 784 O O . TRP A 1 95 ? -18.103 -0.037 18.108 1.00 71.88 95 TRP A O 1
ATOM 794 N N . GLN A 1 96 ? -17.636 -2.077 18.925 1.00 50.06 96 GLN A N 1
ATOM 795 C CA . GLN A 1 96 ? -18.381 -1.957 20.190 1.00 50.06 96 GLN A CA 1
ATOM 796 C C . GLN A 1 96 ? -18.088 -0.676 21.005 1.00 50.06 96 GLN A C 1
ATOM 798 O O . GLN A 1 96 ? -18.882 -0.315 21.871 1.00 50.06 96 GLN A O 1
ATOM 803 N N . GLN A 1 97 ? -16.995 0.040 20.716 1.00 60.03 97 GLN A N 1
ATOM 804 C CA . GLN A 1 97 ? -16.660 1.337 21.307 1.00 60.03 97 GLN A CA 1
ATOM 805 C C . GLN A 1 97 ? -16.608 2.448 20.250 1.00 60.03 97 GLN A C 1
ATOM 807 O O . GLN A 1 97 ? -15.762 2.454 19.359 1.00 60.03 97 GLN A O 1
ATOM 812 N N . GLN A 1 98 ? -17.497 3.434 20.362 1.00 58.44 98 GLN A N 1
ATOM 813 C CA . GLN A 1 98 ? -17.480 4.599 19.477 1.00 58.44 98 GLN A CA 1
ATOM 814 C C . GLN A 1 98 ? -16.165 5.386 19.619 1.00 58.44 98 GLN A C 1
ATOM 816 O O . GLN A 1 98 ? -15.677 5.594 20.726 1.00 58.44 98 GLN A O 1
ATOM 821 N N . GLY A 1 99 ? -15.622 5.866 18.497 1.00 66.38 99 GLY A N 1
ATOM 822 C CA . GLY A 1 99 ? -14.539 6.857 18.488 1.00 66.38 99 GLY A CA 1
ATOM 823 C C . GLY A 1 99 ? -13.111 6.319 18.402 1.00 66.38 99 GLY A C 1
ATOM 824 O O . GLY A 1 99 ? -12.191 7.128 18.319 1.00 66.38 99 GLY A O 1
ATOM 825 N N . LEU A 1 100 ? -12.893 4.999 18.366 1.00 80.00 100 LEU A N 1
ATOM 826 C CA . LEU A 1 100 ? -11.558 4.486 18.031 1.00 80.00 100 LEU A CA 1
ATOM 827 C C . LEU A 1 100 ? -11.257 4.784 16.560 1.00 80.00 100 LEU A C 1
ATOM 829 O O . LEU A 1 100 ? -12.162 4.803 15.724 1.00 80.00 100 LEU A O 1
ATOM 833 N N . LEU A 1 101 ? -9.990 5.033 16.253 1.00 90.50 101 LEU A N 1
ATOM 834 C CA . LEU A 1 101 ? -9.515 5.341 14.913 1.00 90.50 101 LEU A CA 1
ATOM 835 C C . LEU A 1 101 ? -8.209 4.589 14.679 1.00 90.50 101 LEU A C 1
ATOM 837 O O . LEU A 1 101 ? -7.368 4.474 15.572 1.00 90.50 101 LEU A O 1
ATOM 841 N N . TYR A 1 102 ? -8.038 4.091 13.465 1.00 94.38 102 TYR A N 1
ATOM 842 C CA . TYR A 1 102 ? -6.852 3.348 13.071 1.00 94.38 102 TYR A CA 1
ATOM 843 C C . TYR A 1 102 ? -6.249 3.988 11.827 1.00 94.38 102 TYR A C 1
ATOM 845 O O . TYR A 1 102 ? -6.963 4.476 10.951 1.00 94.38 102 TYR A O 1
ATOM 853 N N . LEU A 1 103 ? -4.927 3.966 11.732 1.00 95.69 103 LEU A N 1
ATOM 854 C CA . LEU A 1 103 ? -4.249 4.146 10.460 1.00 95.69 103 LEU A CA 1
ATOM 855 C C . LEU A 1 103 ? -4.082 2.776 9.831 1.00 95.69 103 LEU A C 1
ATOM 857 O O . LEU A 1 103 ? -3.478 1.888 10.427 1.00 95.69 103 LEU A O 1
ATOM 861 N N . PHE A 1 104 ? -4.613 2.622 8.629 1.00 95.88 104 PHE A N 1
ATOM 862 C CA . PHE A 1 104 ? -4.379 1.472 7.774 1.00 95.88 104 PHE A CA 1
ATOM 863 C C . PHE A 1 104 ? -3.607 1.957 6.561 1.00 95.88 104 PHE A C 1
ATOM 865 O O . PHE A 1 104 ? -4.011 2.932 5.935 1.00 95.88 104 PHE A O 1
ATOM 872 N N . TYR A 1 105 ? -2.503 1.322 6.205 1.00 95.31 105 TYR A N 1
ATOM 873 C CA . TYR A 1 105 ? -1.761 1.733 5.021 1.00 95.31 105 TYR A CA 1
ATOM 874 C C . TYR A 1 105 ? -1.234 0.536 4.260 1.00 95.31 105 TYR A C 1
ATOM 876 O O . TYR A 1 105 ? -0.791 -0.458 4.837 1.00 95.31 105 TYR A O 1
ATOM 884 N N . ILE A 1 106 ? -1.304 0.671 2.940 1.00 95.69 106 ILE A N 1
ATOM 885 C CA . ILE A 1 106 ? -0.767 -0.294 1.995 1.00 95.69 106 ILE A CA 1
ATOM 886 C C . ILE A 1 106 ? 0.502 0.317 1.437 1.00 95.69 106 ILE A C 1
ATOM 888 O O . ILE A 1 106 ? 0.479 1.421 0.886 1.00 95.69 106 ILE A O 1
ATOM 892 N N . LEU A 1 107 ? 1.608 -0.389 1.588 1.00 95.44 107 LEU A N 1
ATOM 893 C CA . LEU A 1 107 ? 2.881 0.011 1.021 1.00 95.44 107 LEU A CA 1
ATOM 894 C C . LEU A 1 107 ? 3.510 -1.163 0.299 1.00 95.44 107 LEU A C 1
ATOM 896 O O . LEU A 1 107 ? 3.231 -2.321 0.598 1.00 95.44 107 LEU A O 1
ATOM 900 N N . ASN A 1 108 ? 4.410 -0.846 -0.613 1.00 95.00 108 ASN A N 1
ATOM 901 C CA . ASN A 1 108 ? 5.438 -1.804 -0.954 1.00 95.00 108 ASN A CA 1
ATOM 902 C C . ASN A 1 108 ? 6.610 -1.611 0.020 1.00 95.00 108 ASN A C 1
ATOM 904 O O . ASN A 1 108 ? 6.989 -0.481 0.337 1.00 95.00 108 ASN A O 1
ATOM 908 N N . TYR A 1 109 ? 7.187 -2.708 0.488 1.00 93.38 109 TYR A N 1
ATOM 909 C CA . TYR A 1 109 ? 8.429 -2.714 1.243 1.00 93.38 109 TYR A CA 1
ATOM 910 C C . TYR A 1 109 ? 9.324 -3.787 0.639 1.00 93.38 109 TYR A C 1
ATOM 912 O O . TYR A 1 109 ? 8.992 -4.968 0.651 1.00 93.38 109 TYR A O 1
ATOM 920 N N . ARG A 1 110 ? 10.458 -3.373 0.072 1.00 92.25 110 ARG A N 1
ATOM 921 C CA . ARG A 1 110 ? 11.350 -4.238 -0.706 1.00 92.25 110 ARG A CA 1
ATOM 922 C C . ARG A 1 110 ? 10.595 -4.897 -1.866 1.00 92.25 110 ARG A C 1
ATOM 924 O O . ARG A 1 110 ? 10.065 -4.192 -2.716 1.00 92.25 110 ARG A O 1
ATOM 931 N N . SER A 1 111 ? 10.533 -6.221 -1.912 1.00 88.62 111 SER A N 1
ATOM 932 C CA . SER A 1 111 ? 9.838 -6.981 -2.952 1.00 88.62 111 SER A CA 1
ATOM 933 C C . SER A 1 111 ? 8.387 -7.326 -2.603 1.00 88.62 111 SER A C 1
ATOM 935 O O . SER A 1 111 ? 7.713 -7.949 -3.415 1.00 88.62 111 SER A O 1
ATOM 937 N N . SER A 1 112 ? 7.887 -6.949 -1.421 1.00 89.06 112 SER A N 1
ATOM 938 C CA . SER A 1 112 ? 6.560 -7.355 -0.951 1.00 89.06 112 SER A CA 1
ATOM 939 C C . SER A 1 112 ? 5.578 -6.196 -0.844 1.00 89.06 112 SER A C 1
ATOM 941 O O . SER A 1 112 ? 5.947 -5.041 -0.617 1.00 89.06 112 SER A O 1
ATOM 943 N N . ILE A 1 113 ? 4.298 -6.536 -0.970 1.00 91.81 113 ILE A N 1
ATOM 944 C CA 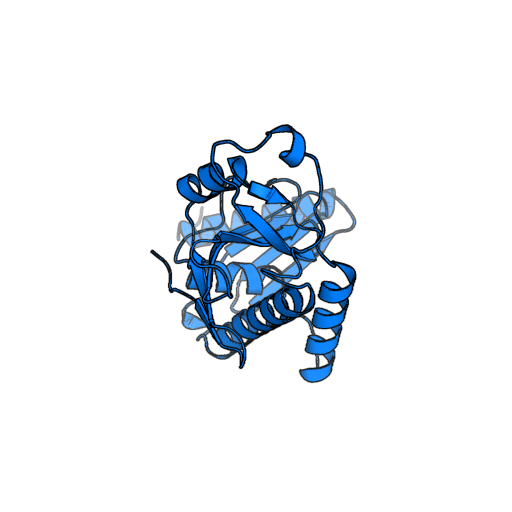. ILE A 1 113 ? 3.190 -5.695 -0.531 1.00 91.81 113 ILE A CA 1
ATOM 945 C C . ILE A 1 113 ? 2.957 -5.965 0.943 1.00 91.81 113 ILE A C 1
ATOM 947 O O . ILE A 1 113 ? 2.881 -7.116 1.364 1.00 91.81 113 ILE A O 1
ATOM 951 N N . GLU A 1 114 ? 2.809 -4.898 1.710 1.00 92.00 114 GLU A N 1
ATOM 952 C CA . GLU A 1 114 ? 2.478 -4.980 3.117 1.00 92.00 114 GLU A CA 1
ATOM 953 C C . GLU A 1 114 ? 1.245 -4.136 3.415 1.00 92.00 114 GLU A C 1
ATOM 955 O O . GLU A 1 114 ? 1.090 -3.008 2.935 1.00 92.00 114 GLU A O 1
ATOM 960 N N . MET A 1 115 ? 0.362 -4.694 4.236 1.00 94.19 115 MET A N 1
ATOM 961 C CA . MET A 1 115 ? -0.781 -3.994 4.803 1.00 94.19 115 MET A CA 1
ATOM 962 C C . MET A 1 115 ? -0.556 -3.881 6.303 1.00 94.19 115 MET A C 1
ATOM 964 O O . MET A 1 115 ? -0.504 -4.887 7.014 1.00 94.19 115 MET A O 1
ATOM 968 N N . ARG A 1 116 ? -0.370 -2.653 6.783 1.00 93.62 116 ARG A N 1
ATOM 969 C CA . ARG A 1 116 ? -0.004 -2.377 8.175 1.00 93.62 116 ARG A CA 1
ATOM 970 C C . ARG A 1 116 ? -1.071 -1.549 8.870 1.00 93.62 116 ARG A C 1
ATOM 972 O O . ARG A 1 116 ? -1.764 -0.744 8.243 1.00 93.62 116 ARG A O 1
ATOM 979 N N . LEU A 1 117 ? -1.176 -1.749 10.184 1.00 94.62 117 LEU A N 1
ATOM 980 C CA . LEU A 1 117 ? -2.098 -1.022 11.046 1.00 94.62 117 LEU A CA 1
ATOM 981 C C . LEU A 1 117 ? -1.373 -0.322 12.192 1.00 94.62 117 LEU A C 1
ATOM 983 O O . LEU A 1 117 ? -0.423 -0.841 12.782 1.00 94.62 117 LEU A O 1
ATOM 987 N N . ARG A 1 118 ? -1.890 0.849 12.554 1.00 94.56 118 ARG A N 1
ATOM 988 C CA . ARG A 1 118 ? -1.546 1.563 13.783 1.00 94.56 118 ARG A CA 1
ATOM 989 C C . ARG A 1 118 ? -2.825 2.012 14.469 1.00 94.56 118 ARG A C 1
ATOM 991 O O . ARG A 1 118 ? -3.772 2.427 13.800 1.00 94.56 118 ARG A O 1
ATOM 998 N N . ARG A 1 119 ? -2.859 1.944 15.796 1.00 92.94 119 ARG A N 1
ATOM 999 C CA . ARG A 1 119 ? -3.978 2.464 16.593 1.00 92.94 119 ARG A CA 1
ATOM 1000 C C . ARG A 1 119 ? -3.702 3.914 16.945 1.00 92.94 119 ARG A C 1
ATOM 1002 O O . ARG A 1 119 ? -2.616 4.207 17.438 1.00 92.94 119 ARG A O 1
ATOM 1009 N N . LEU A 1 120 ? -4.664 4.803 16.714 1.00 91.69 120 LEU A N 1
ATOM 1010 C CA . LEU A 1 120 ? -4.558 6.185 17.176 1.00 91.69 120 LEU A CA 1
ATOM 1011 C C . LEU A 1 120 ? -4.798 6.250 18.683 1.00 91.69 120 LEU A C 1
ATOM 1013 O O . LEU A 1 120 ? -5.739 5.650 19.204 1.00 91.69 120 LEU A O 1
ATOM 1017 N N . MET A 1 121 ? -3.924 6.973 19.370 1.00 87.50 121 MET A N 1
ATOM 1018 C CA . MET A 1 121 ? -3.943 7.155 20.815 1.00 87.50 121 MET A CA 1
ATOM 1019 C C . MET A 1 121 ? -4.519 8.526 21.173 1.00 87.50 121 MET A C 1
ATOM 1021 O O . MET A 1 121 ? -4.562 9.442 20.351 1.00 87.50 121 MET A O 1
ATOM 1025 N N . SER A 1 122 ? -4.967 8.679 22.420 1.00 79.31 122 SER A N 1
ATOM 1026 C CA . SER A 1 122 ? -5.309 9.996 22.957 1.00 79.31 122 SER A CA 1
ATOM 1027 C C . SER A 1 122 ? -4.057 10.877 23.065 1.00 79.31 122 SER A C 1
ATOM 1029 O O . SER A 1 122 ? -2.939 10.382 23.174 1.00 79.31 122 SER A O 1
ATOM 1031 N N . PHE A 1 123 ? -4.232 12.200 23.069 1.00 68.44 123 PHE A N 1
ATOM 1032 C CA . PHE A 1 123 ? -3.113 13.152 23.144 1.00 68.44 123 PHE A CA 1
ATOM 1033 C C . PHE A 1 123 ? -2.251 13.012 24.414 1.00 68.44 123 PHE A C 1
ATOM 1035 O O . PHE A 1 123 ? -1.081 13.390 24.392 1.00 68.44 123 PHE A O 1
ATOM 1042 N N . ASP A 1 124 ? -2.807 12.443 25.487 1.00 70.12 124 ASP A N 1
ATOM 1043 C CA . ASP A 1 124 ? -2.154 12.301 26.797 1.00 70.12 124 ASP A CA 1
ATOM 1044 C C . ASP A 1 124 ? -1.373 10.986 26.968 1.00 70.12 124 ASP A C 1
ATOM 1046 O O . ASP A 1 124 ? -0.894 10.669 28.057 1.00 70.12 124 ASP A O 1
ATOM 1050 N N . HIS A 1 125 ? -1.260 10.186 25.910 1.00 71.62 125 HIS A N 1
ATOM 1051 C CA . HIS A 1 125 ? -0.594 8.891 25.962 1.00 71.62 125 HIS A CA 1
ATOM 1052 C C . HIS A 1 125 ? 0.945 9.007 26.031 1.00 71.62 125 HIS A C 1
ATOM 1054 O O . HIS A 1 125 ? 1.562 9.932 25.491 1.00 71.62 125 HIS A O 1
ATOM 1060 N N . ASP A 1 126 ? 1.582 8.024 26.673 1.00 75.19 126 ASP A N 1
ATOM 1061 C CA . ASP A 1 126 ? 3.029 7.972 26.860 1.00 75.19 126 ASP A CA 1
ATOM 1062 C C . ASP A 1 126 ? 3.770 7.710 25.541 1.00 75.19 126 ASP A C 1
ATOM 1064 O O . ASP A 1 126 ? 3.769 6.608 24.999 1.00 75.19 126 ASP A O 1
ATOM 1068 N N . LYS A 1 127 ? 4.501 8.717 25.049 1.00 75.44 127 LYS A N 1
ATOM 1069 C CA . LYS A 1 127 ? 5.290 8.628 23.807 1.00 75.44 127 LYS A CA 1
ATOM 1070 C C . LYS A 1 127 ? 6.281 7.458 23.774 1.00 75.44 127 LYS A C 1
ATOM 1072 O O . LYS A 1 127 ? 6.696 7.062 22.685 1.00 75.44 127 LYS A O 1
ATOM 1077 N N . ARG A 1 128 ? 6.673 6.891 24.922 1.00 71.00 128 ARG A N 1
ATOM 1078 C CA . ARG A 1 128 ? 7.541 5.700 24.978 1.00 71.00 128 ARG A CA 1
ATOM 1079 C C . ARG A 1 128 ? 6.908 4.477 24.315 1.00 71.00 128 ARG A C 1
ATOM 1081 O O . ARG A 1 128 ? 7.637 3.646 23.779 1.00 71.00 128 ARG A O 1
ATOM 1088 N N . GLU A 1 129 ? 5.582 4.388 24.284 1.00 76.88 129 GLU A N 1
ATOM 1089 C CA . GLU A 1 129 ? 4.863 3.289 23.631 1.00 76.88 129 GLU A CA 1
ATOM 1090 C C . GLU A 1 129 ? 5.033 3.296 22.100 1.00 76.88 129 GLU A C 1
ATOM 1092 O O . GLU A 1 129 ? 4.852 2.263 21.466 1.00 76.88 129 GLU A O 1
ATOM 1097 N N . HIS A 1 130 ? 5.483 4.396 21.476 1.00 77.69 130 HIS A N 1
ATOM 1098 C CA . HIS A 1 130 ? 5.713 4.434 20.018 1.00 77.69 130 HIS A CA 1
ATOM 1099 C C . HIS A 1 130 ? 6.783 3.443 19.545 1.00 77.69 130 HIS A C 1
ATOM 1101 O O . HIS A 1 130 ? 6.801 3.068 18.372 1.00 77.69 130 HIS A O 1
ATOM 1107 N N . HIS A 1 131 ? 7.688 3.040 20.439 1.00 78.88 131 HIS A N 1
ATOM 1108 C CA . HIS A 1 131 ? 8.744 2.072 20.148 1.00 78.88 131 HIS A CA 1
ATOM 1109 C C . HIS A 1 131 ? 8.321 0.625 20.418 1.00 78.88 131 HIS A C 1
ATOM 1111 O O . HIS A 1 131 ? 9.100 -0.297 20.177 1.00 78.88 131 HIS A O 1
ATOM 1117 N N . ILE A 1 132 ? 7.106 0.416 20.926 1.00 85.94 132 ILE A N 1
ATOM 1118 C CA . ILE A 1 132 ? 6.574 -0.896 21.262 1.00 85.94 132 ILE A CA 1
ATOM 1119 C C . ILE A 1 132 ? 5.658 -1.351 20.126 1.00 85.94 132 ILE A C 1
ATOM 1121 O O . ILE A 1 132 ? 4.817 -0.607 19.629 1.00 85.94 132 ILE A O 1
ATOM 1125 N N . ILE A 1 133 ? 5.832 -2.602 19.704 1.00 88.25 133 ILE A N 1
ATOM 1126 C CA . ILE A 1 133 ? 4.916 -3.255 18.770 1.00 88.25 133 ILE A CA 1
ATOM 1127 C C . ILE A 1 133 ? 3.847 -3.961 19.601 1.00 88.25 133 ILE A C 1
ATOM 1129 O O . ILE A 1 133 ? 4.134 -4.957 20.273 1.00 88.25 133 ILE A O 1
ATOM 1133 N N . HIS A 1 134 ? 2.621 -3.449 19.555 1.00 90.44 134 HIS A N 1
ATOM 1134 C CA . HIS A 1 134 ? 1.496 -3.973 20.321 1.00 90.44 134 HIS A CA 1
ATOM 1135 C C . HIS A 1 134 ? 0.863 -5.166 19.611 1.00 90.44 134 HIS A C 1
ATOM 1137 O O . HIS A 1 134 ? 0.777 -5.202 18.388 1.00 90.44 134 HIS A O 1
ATOM 1143 N N . GLN A 1 135 ? 0.377 -6.141 20.373 1.00 91.62 135 GLN A N 1
ATOM 1144 C CA . GLN A 1 135 ? -0.550 -7.124 19.812 1.00 91.62 135 GLN A CA 1
ATOM 1145 C C . GLN A 1 135 ? -1.860 -6.430 19.404 1.00 91.62 135 GLN A C 1
ATOM 1147 O O . GLN A 1 135 ? -2.192 -5.390 19.982 1.00 91.62 135 GLN A O 1
ATOM 1152 N N . PRO A 1 136 ? -2.622 -6.987 18.448 1.00 90.94 136 PRO A N 1
ATOM 1153 C CA . PRO A 1 136 ? -3.961 -6.501 18.153 1.00 90.94 136 PRO A CA 1
ATOM 1154 C C . PRO A 1 136 ? -4.821 -6.415 19.410 1.00 90.94 136 PRO A C 1
ATOM 1156 O O . PRO A 1 136 ? -4.823 -7.308 20.262 1.00 90.94 136 PRO A O 1
ATOM 1159 N N . PHE A 1 137 ? -5.596 -5.343 19.498 1.00 88.31 137 PHE A N 1
ATOM 1160 C CA . PHE A 1 137 ? -6.503 -5.110 20.608 1.00 88.31 137 PHE A CA 1
ATOM 1161 C C . PHE A 1 137 ? -7.747 -5.976 20.409 1.00 88.31 137 PHE A C 1
ATOM 1163 O O . PHE A 1 137 ? -8.664 -5.594 19.689 1.00 88.31 137 PHE A O 1
ATOM 1170 N N . ALA A 1 138 ? -7.771 -7.159 21.033 1.00 85.75 138 ALA A N 1
ATOM 1171 C CA . ALA A 1 138 ? -8.775 -8.202 20.790 1.00 85.75 138 ALA A CA 1
ATOM 1172 C C . ALA A 1 138 ? -10.239 -7.730 20.900 1.00 85.75 138 ALA A C 1
ATOM 1174 O O . ALA A 1 138 ? -11.095 -8.226 20.175 1.00 85.75 138 ALA A O 1
ATOM 1175 N N . HIS A 1 139 ? -10.523 -6.766 21.779 1.00 82.69 139 HIS A N 1
ATOM 1176 C CA . HIS A 1 139 ? -11.868 -6.211 21.981 1.00 82.69 139 HIS A CA 1
ATOM 1177 C C . HIS A 1 139 ? -12.237 -5.081 21.006 1.00 82.69 139 HIS A C 1
ATOM 1179 O O . HIS A 1 139 ? -13.388 -4.655 20.972 1.00 82.69 139 HIS A O 1
ATOM 1185 N N . GLU A 1 140 ? -11.272 -4.576 20.239 1.00 86.25 140 GLU A N 1
ATOM 1186 C CA . GLU A 1 140 ? -11.460 -3.459 19.310 1.00 86.25 140 GLU A CA 1
ATOM 1187 C C . GLU A 1 140 ? -11.372 -3.934 17.861 1.00 86.25 140 GLU A C 1
ATOM 1189 O O . GLU A 1 140 ? -12.300 -3.749 17.074 1.00 86.25 140 GLU A O 1
ATOM 1194 N N . LEU A 1 141 ? -10.248 -4.565 17.524 1.00 87.56 141 LEU A N 1
ATOM 1195 C CA . LEU A 1 141 ? -9.932 -5.061 16.198 1.00 87.56 141 LEU A CA 1
ATOM 1196 C C . LEU A 1 141 ? -9.094 -6.345 16.343 1.00 87.56 141 LEU A C 1
ATOM 1198 O O . LEU A 1 141 ? -7.861 -6.282 16.358 1.00 87.56 141 LEU A O 1
ATOM 1202 N N . PRO A 1 142 ? -9.747 -7.511 16.519 1.00 89.62 142 PRO A N 1
ATOM 1203 C CA . PRO A 1 142 ? -9.047 -8.779 16.695 1.00 89.62 142 PRO A CA 1
ATOM 1204 C C . PRO A 1 142 ? -8.261 -9.163 15.436 1.00 89.62 142 PRO A C 1
ATOM 1206 O O . PRO A 1 142 ? -8.592 -8.732 14.331 1.00 89.62 142 PRO A O 1
ATOM 1209 N N . GLN A 1 143 ? -7.251 -10.026 15.594 1.00 90.88 143 GLN A N 1
ATOM 1210 C CA . GLN A 1 143 ? -6.383 -10.471 14.493 1.00 90.88 143 GLN A CA 1
ATOM 1211 C C . GLN A 1 143 ? -7.182 -10.975 13.281 1.00 90.88 143 GLN A C 1
ATOM 1213 O O . GLN A 1 143 ? -6.880 -10.612 12.151 1.00 90.88 143 GLN A O 1
ATOM 1218 N N . GLU A 1 144 ? -8.236 -11.761 13.507 1.00 89.75 144 GLU A N 1
ATOM 1219 C CA . GLU A 1 144 ? -9.089 -12.281 12.433 1.00 89.75 144 GLU A CA 1
ATOM 1220 C C . GLU A 1 144 ? -9.804 -11.167 11.650 1.00 89.75 144 GLU A C 1
ATOM 1222 O O . GLU A 1 144 ? -9.911 -11.232 10.428 1.00 89.75 144 GLU A O 1
ATOM 1227 N N . ALA A 1 145 ? -10.232 -10.096 12.321 1.00 90.06 145 ALA A N 1
ATOM 1228 C CA . ALA A 1 145 ? -10.815 -8.940 11.646 1.00 90.06 145 ALA A CA 1
ATOM 1229 C C . ALA A 1 145 ? -9.771 -8.187 10.805 1.00 90.06 145 ALA A C 1
ATOM 1231 O O . ALA A 1 145 ? -10.082 -7.749 9.698 1.00 90.06 145 ALA A O 1
ATOM 1232 N N . ILE A 1 146 ? -8.531 -8.071 11.299 1.00 91.81 146 ILE A N 1
ATOM 1233 C CA . ILE A 1 146 ? -7.407 -7.493 10.542 1.00 91.81 146 ILE A CA 1
ATOM 1234 C C . ILE A 1 146 ? -7.124 -8.335 9.298 1.00 91.81 146 ILE A C 1
ATOM 1236 O O . ILE A 1 146 ? -7.024 -7.800 8.198 1.00 91.81 146 ILE A O 1
ATOM 1240 N N . HIS A 1 147 ? -7.054 -9.654 9.461 1.00 91.88 147 HIS A N 1
ATOM 1241 C CA . HIS A 1 147 ? -6.910 -10.610 8.372 1.00 91.88 147 HIS A CA 1
ATOM 1242 C C . HIS A 1 147 ? -8.010 -10.423 7.322 1.00 91.88 147 HIS A C 1
ATOM 1244 O O . HIS A 1 147 ? -7.722 -10.142 6.159 1.00 91.88 147 HIS A O 1
ATOM 1250 N N . ASN A 1 148 ? -9.277 -10.461 7.729 1.00 90.75 148 ASN A N 1
ATOM 1251 C CA . ASN A 1 148 ? -10.407 -10.276 6.820 1.00 90.75 148 ASN A CA 1
ATOM 1252 C C . ASN A 1 148 ? -10.355 -8.930 6.082 1.00 90.75 148 ASN A C 1
ATOM 1254 O O . ASN A 1 148 ? -10.611 -8.884 4.879 1.00 90.75 148 ASN A O 1
ATOM 1258 N N . LEU A 1 149 ? -9.949 -7.852 6.760 1.00 92.31 149 LEU A N 1
ATOM 1259 C CA . LEU A 1 149 ? -9.740 -6.545 6.137 1.00 92.31 149 LEU A CA 1
ATOM 1260 C C . LEU A 1 149 ? -8.617 -6.571 5.087 1.00 92.31 149 LEU A C 1
ATOM 1262 O O . LEU A 1 149 ? -8.801 -6.043 3.991 1.00 92.31 149 LEU A O 1
ATOM 1266 N N . CYS A 1 150 ? -7.475 -7.193 5.385 1.00 92.69 150 CYS A N 1
ATOM 1267 C CA . CYS A 1 150 ? -6.357 -7.313 4.445 1.00 92.69 150 CYS A CA 1
ATOM 1268 C C . CYS A 1 150 ? -6.729 -8.165 3.219 1.00 92.69 150 CYS A C 1
ATOM 1270 O O . CYS A 1 150 ? -6.470 -7.760 2.085 1.00 92.69 150 CYS A O 1
ATOM 1272 N N . ALA A 1 151 ? -7.404 -9.303 3.422 1.00 90.88 151 ALA A N 1
ATOM 1273 C CA . ALA A 1 151 ? -7.920 -10.132 2.329 1.00 90.88 151 ALA A CA 1
ATOM 1274 C C . ALA A 1 151 ? -8.931 -9.369 1.467 1.00 90.88 151 ALA A C 1
ATOM 1276 O O . ALA A 1 151 ? -8.853 -9.408 0.238 1.00 90.88 151 ALA A O 1
ATOM 1277 N N . PHE A 1 152 ? -9.852 -8.641 2.107 1.00 92.69 152 PHE A N 1
ATOM 1278 C CA . PHE 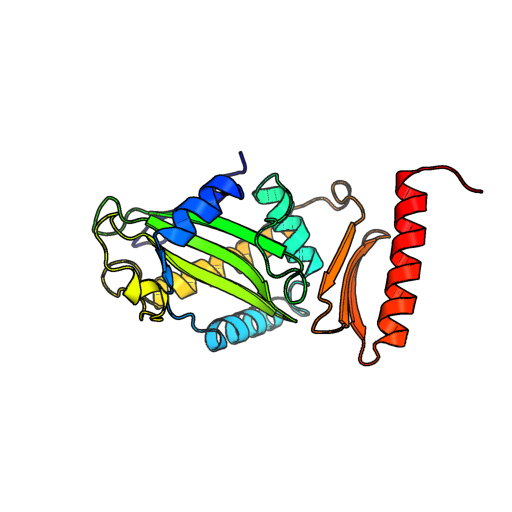A 1 152 ? -10.789 -7.773 1.409 1.00 92.69 152 PHE A CA 1
ATOM 1279 C C . PHE A 1 152 ? -10.051 -6.733 0.566 1.00 92.69 152 PHE A C 1
ATOM 1281 O O . PHE A 1 152 ? -10.389 -6.569 -0.598 1.00 92.69 152 PHE A O 1
ATOM 1288 N N . MET A 1 153 ? -9.040 -6.051 1.112 1.00 93.75 153 MET A N 1
ATOM 1289 C CA . MET A 1 153 ? -8.304 -5.021 0.376 1.00 93.75 153 MET A CA 1
ATOM 1290 C C . MET A 1 153 ? -7.533 -5.590 -0.816 1.00 93.75 153 MET A C 1
ATOM 1292 O O . MET A 1 153 ? -7.531 -4.966 -1.876 1.00 93.75 153 MET A O 1
ATOM 1296 N N . TYR A 1 154 ? -6.939 -6.778 -0.680 1.00 92.00 154 TYR A N 1
ATOM 1297 C CA . TYR A 1 154 ? -6.309 -7.475 -1.803 1.00 92.00 154 TYR A CA 1
ATOM 1298 C C . TYR A 1 154 ? -7.332 -7.767 -2.910 1.00 92.00 154 TYR A C 1
ATOM 1300 O O . TYR A 1 154 ? -7.166 -7.319 -4.044 1.00 92.00 154 TYR A O 1
ATOM 1308 N N . GLY A 1 155 ? -8.439 -8.434 -2.562 1.00 90.50 155 GLY A N 1
ATOM 1309 C CA . GLY A 1 155 ? -9.510 -8.753 -3.510 1.00 90.50 155 GLY A CA 1
ATOM 1310 C C . GLY A 1 155 ? -10.205 -7.511 -4.078 1.00 90.50 155 GLY A C 1
ATOM 1311 O O . GLY A 1 155 ? -10.675 -7.520 -5.211 1.00 90.50 155 GLY A O 1
ATOM 1312 N N . TYR A 1 156 ? -10.241 -6.406 -3.328 1.00 92.31 156 TYR A N 1
ATOM 1313 C CA . TYR A 1 156 ? -10.766 -5.129 -3.801 1.00 92.31 156 TYR A CA 1
ATOM 1314 C C . TYR A 1 156 ? -9.883 -4.548 -4.903 1.00 92.31 156 TYR A C 1
ATOM 1316 O O . TYR A 1 156 ? -10.408 -4.117 -5.926 1.00 92.31 156 TYR A O 1
ATOM 1324 N N . VAL A 1 157 ? -8.557 -4.556 -4.721 1.00 92.44 157 VAL A N 1
ATOM 1325 C CA . VAL A 1 157 ? -7.598 -4.108 -5.745 1.00 92.44 157 VAL A CA 1
ATOM 1326 C C . VAL A 1 157 ? -7.708 -4.975 -6.997 1.00 92.44 157 VAL A C 1
ATOM 1328 O O . VAL A 1 157 ? -7.803 -4.450 -8.105 1.00 92.44 157 VAL A O 1
ATOM 1331 N N . GLU A 1 158 ? -7.758 -6.289 -6.816 1.00 89.62 158 GLU A N 1
ATOM 1332 C CA . GLU A 1 158 ? -7.893 -7.271 -7.890 1.00 89.62 158 GLU A CA 1
ATOM 1333 C C . GLU A 1 158 ? -9.202 -7.107 -8.677 1.00 89.62 158 GLU A C 1
ATOM 1335 O O . GLU A 1 158 ? -9.197 -6.962 -9.902 1.00 89.62 158 GLU A O 1
ATOM 1340 N N . GLY A 1 159 ? -10.334 -7.032 -7.975 1.00 90.44 159 GLY A N 1
ATOM 1341 C CA . GLY A 1 159 ? -11.640 -6.791 -8.579 1.00 90.44 159 GLY A CA 1
ATOM 1342 C C . GLY A 1 159 ? -11.676 -5.462 -9.333 1.00 90.44 159 GLY A C 1
ATOM 1343 O O . GLY A 1 159 ? -12.156 -5.408 -10.467 1.00 90.44 159 GLY A O 1
ATOM 1344 N N . TYR A 1 160 ? -11.097 -4.402 -8.759 1.00 90.94 160 TYR A N 1
ATOM 1345 C CA . TYR A 1 160 ? -11.003 -3.105 -9.426 1.00 90.94 160 TYR A CA 1
ATOM 1346 C C . TYR A 1 160 ? -10.192 -3.212 -10.719 1.00 90.94 160 TYR A C 1
ATOM 1348 O O . TYR A 1 160 ? -10.655 -2.745 -11.762 1.00 90.94 160 TYR A O 1
ATOM 1356 N N . LEU A 1 161 ? -9.037 -3.881 -10.681 1.00 89.25 161 LEU A N 1
ATOM 1357 C CA . LEU A 1 161 ? -8.188 -4.102 -11.849 1.00 89.25 161 LEU A CA 1
ATOM 1358 C C . LEU A 1 161 ? -8.946 -4.823 -12.968 1.00 89.25 161 LEU A C 1
ATOM 1360 O O . LEU A 1 161 ? -8.943 -4.343 -14.097 1.00 89.25 161 LEU A O 1
ATOM 1364 N N . SER A 1 162 ? -9.662 -5.906 -12.643 1.00 87.19 162 SER A N 1
ATOM 1365 C CA . SER A 1 162 ? -10.457 -6.669 -13.621 1.00 87.19 162 SER A CA 1
ATOM 1366 C C . SER A 1 162 ? -11.592 -5.857 -14.261 1.00 87.19 162 SER A C 1
ATOM 1368 O O . SER A 1 162 ? -11.992 -6.122 -15.392 1.00 87.19 162 SER A O 1
ATOM 1370 N N . SER A 1 163 ? -12.099 -4.847 -13.548 1.00 86.94 163 SER A N 1
ATOM 1371 C CA . SER A 1 163 ? -13.198 -3.988 -14.001 1.00 86.94 163 SER A CA 1
ATOM 1372 C C . SER A 1 163 ? -12.748 -2.704 -14.707 1.00 86.94 163 SER A C 1
ATOM 1374 O O . SER A 1 163 ? -13.579 -1.999 -15.283 1.00 86.94 163 SER A O 1
ATOM 1376 N N . THR A 1 164 ? -11.456 -2.365 -14.655 1.00 83.62 164 THR A N 1
ATOM 1377 C CA . THR A 1 164 ? -10.951 -1.105 -15.216 1.00 83.62 164 THR A CA 1
ATOM 1378 C C . THR A 1 164 ? -10.565 -1.291 -16.680 1.00 83.62 164 THR A C 1
ATOM 1380 O O . THR A 1 164 ? -9.847 -2.220 -17.036 1.00 83.62 164 THR A O 1
ATOM 1383 N N . SER A 1 165 ? -11.004 -0.374 -17.545 1.00 76.00 165 SER A N 1
ATOM 1384 C CA . SER A 1 165 ? -10.567 -0.357 -18.944 1.00 76.00 165 SER A CA 1
ATOM 1385 C C . SER A 1 165 ? -9.097 0.058 -19.047 1.00 76.00 165 SER A C 1
ATOM 1387 O O . SER A 1 165 ? -8.717 1.104 -18.514 1.00 76.00 165 SER A O 1
ATOM 1389 N N . LYS A 1 166 ? -8.294 -0.706 -19.800 1.00 74.88 166 LYS A N 1
ATOM 1390 C CA . LYS A 1 166 ? -6.877 -0.399 -20.082 1.00 74.88 166 LYS A CA 1
ATOM 1391 C C . LYS A 1 166 ? -6.660 1.000 -20.672 1.00 74.88 166 LYS A C 1
ATOM 1393 O O . LYS A 1 166 ? -5.623 1.608 -20.455 1.00 74.88 166 LYS A O 1
ATOM 1398 N N . THR A 1 167 ? -7.673 1.567 -21.332 1.00 69.44 167 THR A N 1
ATOM 1399 C CA . THR A 1 167 ? -7.630 2.919 -21.922 1.00 69.44 167 THR A CA 1
ATOM 1400 C C . THR A 1 167 ? -7.413 4.051 -20.909 1.00 69.44 167 THR A C 1
ATOM 1402 O O . THR A 1 167 ? -7.229 5.193 -21.312 1.00 69.44 167 THR A O 1
ATOM 1405 N N . TRP A 1 168 ? -7.499 3.776 -19.604 1.00 72.31 168 TRP A N 1
ATOM 1406 C CA . TRP A 1 168 ? -7.310 4.763 -18.532 1.00 72.31 168 TRP A CA 1
ATOM 1407 C C . TRP A 1 168 ? -5.875 4.789 -17.992 1.00 72.31 168 TRP A C 1
ATOM 1409 O O . TRP A 1 168 ? -5.599 5.497 -17.024 1.00 72.31 168 TRP A O 1
ATOM 1419 N N . PHE A 1 169 ? -4.988 3.955 -18.534 1.00 83.38 169 PHE A N 1
ATOM 1420 C CA . PHE A 1 169 ? -3.696 3.692 -17.928 1.00 83.38 169 PHE A CA 1
ATOM 1421 C C . PHE A 1 169 ? -2.660 4.594 -18.592 1.00 83.38 169 PHE A C 1
ATOM 1423 O O . PHE A 1 169 ? -2.290 4.402 -19.747 1.00 83.38 169 PHE A O 1
ATOM 1430 N N . GLU A 1 170 ? -2.202 5.600 -17.855 1.00 87.25 170 GLU A N 1
ATOM 1431 C CA . GLU A 1 170 ? -1.054 6.402 -18.268 1.00 87.25 170 GLU A CA 1
ATOM 1432 C C . GLU A 1 170 ? 0.232 5.601 -18.030 1.00 87.25 170 GLU A C 1
ATOM 1434 O O . GLU A 1 170 ? 0.363 5.002 -16.954 1.00 87.25 170 GLU A O 1
ATOM 1439 N N . PRO A 1 171 ? 1.192 5.599 -18.973 1.00 91.38 171 PRO A N 1
ATOM 1440 C CA . PRO A 1 171 ? 2.487 4.980 -18.751 1.00 91.38 171 PRO A CA 1
ATOM 1441 C C . PRO A 1 171 ? 3.168 5.520 -17.493 1.00 91.38 171 PRO A C 1
ATOM 1443 O O . PRO A 1 171 ? 3.174 6.725 -17.226 1.00 91.38 171 PRO A O 1
ATOM 1446 N N . PHE A 1 172 ? 3.794 4.635 -16.727 1.00 93.06 172 PHE A N 1
ATOM 1447 C CA . PHE A 1 172 ? 4.592 5.017 -15.567 1.00 93.06 172 PHE A CA 1
ATOM 1448 C C . PHE A 1 172 ? 5.648 3.964 -15.259 1.00 93.06 172 PHE A C 1
ATOM 1450 O O . PHE A 1 172 ? 5.482 2.790 -15.575 1.00 93.06 172 PHE A O 1
ATOM 1457 N N . TYR A 1 173 ? 6.668 4.370 -14.509 1.00 95.62 173 TYR A N 1
ATOM 1458 C CA . TYR A 1 173 ? 7.586 3.452 -13.849 1.00 95.62 173 TYR A CA 1
ATOM 1459 C C . TYR A 1 173 ? 7.893 3.914 -12.422 1.00 95.62 173 TYR A C 1
ATOM 1461 O O . TYR A 1 173 ? 7.695 5.079 -12.050 1.00 95.62 173 TYR A O 1
ATOM 1469 N N . ARG A 1 174 ? 8.340 2.978 -11.594 1.00 96.00 174 ARG A N 1
ATOM 1470 C CA . ARG A 1 174 ? 8.742 3.161 -10.202 1.00 96.00 174 ARG A CA 1
ATOM 1471 C C . ARG A 1 174 ? 9.899 2.219 -9.880 1.00 96.00 174 ARG A C 1
ATOM 1473 O O . ARG A 1 174 ? 10.095 1.207 -10.550 1.00 96.00 174 ARG A O 1
ATOM 1480 N N . CYS A 1 175 ? 10.638 2.566 -8.831 1.00 96.62 175 CYS A N 1
ATOM 1481 C CA . CYS A 1 175 ? 11.865 1.877 -8.455 1.00 96.62 175 CYS A CA 1
ATOM 1482 C C . CYS A 1 175 ? 11.841 1.477 -6.979 1.00 96.62 175 CYS A C 1
ATOM 1484 O O . CYS A 1 175 ? 11.414 2.266 -6.132 1.00 96.62 175 CYS A O 1
ATOM 1486 N N . VAL A 1 176 ? 12.376 0.295 -6.673 1.00 96.69 176 VAL A N 1
ATOM 1487 C CA . VAL A 1 176 ? 12.747 -0.115 -5.313 1.00 96.69 176 VAL A CA 1
ATOM 1488 C C . VAL A 1 176 ? 14.241 -0.406 -5.304 1.00 96.69 176 VAL A C 1
ATOM 1490 O O . VAL A 1 176 ? 14.675 -1.522 -5.586 1.00 96.69 176 VAL A O 1
ATOM 1493 N N . GLY A 1 177 ? 15.033 0.621 -4.999 1.00 94.19 177 GLY A N 1
ATOM 1494 C CA . GLY A 1 177 ? 16.488 0.548 -5.122 1.00 94.19 177 GLY A CA 1
ATOM 1495 C C . GLY A 1 177 ? 17.120 -0.520 -4.227 1.00 94.19 177 GLY A C 1
ATOM 1496 O O . GLY A 1 177 ? 18.028 -1.218 -4.663 1.00 94.19 177 GLY A O 1
ATOM 1497 N N . SER A 1 178 ? 16.588 -0.745 -3.019 1.00 95.44 178 SER A N 1
ATOM 1498 C CA . SER A 1 178 ? 17.142 -1.733 -2.080 1.00 95.44 178 SER A CA 1
ATOM 1499 C C . SER A 1 178 ? 17.125 -3.178 -2.570 1.00 95.44 178 SER A C 1
ATOM 1501 O O . SER A 1 178 ? 17.787 -4.021 -1.969 1.00 95.44 178 SER A O 1
ATOM 1503 N N . ASN A 1 179 ? 16.324 -3.468 -3.592 1.00 96.56 179 ASN A N 1
ATOM 1504 C CA . ASN A 1 179 ? 16.129 -4.801 -4.148 1.00 96.56 179 ASN A CA 1
ATOM 1505 C C . ASN A 1 179 ? 16.312 -4.824 -5.666 1.00 96.56 179 ASN A C 1
ATOM 1507 O O . ASN A 1 179 ? 15.976 -5.831 -6.276 1.00 96.56 179 ASN A O 1
ATOM 1511 N N . LEU A 1 180 ? 16.812 -3.728 -6.252 1.00 97.38 180 LEU A N 1
ATOM 1512 C CA . LEU A 1 180 ? 17.018 -3.593 -7.691 1.00 97.38 180 LEU A CA 1
ATOM 1513 C C . LEU A 1 180 ? 15.751 -3.967 -8.483 1.00 97.38 180 LEU A C 1
ATOM 1515 O O . LEU A 1 180 ? 15.792 -4.781 -9.398 1.00 97.38 180 LEU A O 1
ATOM 1519 N N . ILE A 1 181 ? 14.600 -3.404 -8.097 1.00 97.69 181 ILE A N 1
ATOM 1520 C CA . ILE A 1 181 ? 13.315 -3.676 -8.764 1.00 97.69 181 ILE A CA 1
ATOM 1521 C C . ILE A 1 181 ? 12.878 -2.449 -9.554 1.00 97.69 181 ILE A C 1
ATOM 1523 O O . ILE A 1 181 ? 12.819 -1.341 -9.008 1.00 97.69 181 ILE A O 1
ATOM 1527 N N . LEU A 1 182 ? 12.502 -2.664 -10.812 1.00 97.56 182 LEU A N 1
ATOM 1528 C CA . LEU A 1 182 ? 11.824 -1.688 -11.663 1.00 97.56 182 LEU A CA 1
ATOM 1529 C C . LEU A 1 182 ? 10.445 -2.228 -12.019 1.00 97.56 182 LEU A C 1
ATOM 1531 O O . LEU A 1 182 ? 10.320 -3.357 -12.477 1.00 97.56 182 LEU A O 1
ATOM 1535 N N . PHE A 1 183 ? 9.400 -1.434 -11.831 1.00 97.19 183 PHE A N 1
ATOM 1536 C CA . PHE A 1 183 ? 8.048 -1.848 -12.196 1.00 97.19 183 PHE A CA 1
ATOM 1537 C C . PHE A 1 183 ? 7.250 -0.688 -12.762 1.00 97.19 183 PHE A C 1
ATOM 1539 O O . PHE A 1 183 ? 7.537 0.476 -12.474 1.00 97.19 183 PHE A O 1
ATOM 1546 N N . GLY A 1 184 ? 6.217 -0.990 -13.536 1.00 95.81 184 GLY A N 1
ATOM 1547 C CA . GLY A 1 184 ? 5.471 0.049 -14.220 1.00 95.81 184 GLY A CA 1
ATOM 1548 C C . GLY A 1 184 ? 4.363 -0.460 -15.118 1.00 95.81 184 GLY A C 1
ATOM 1549 O O . GLY A 1 184 ? 3.974 -1.626 -15.057 1.00 95.81 184 GLY A O 1
ATOM 1550 N N . TYR A 1 185 ? 3.866 0.448 -15.947 1.00 94.06 185 TYR A N 1
ATOM 1551 C CA . TYR A 1 185 ? 2.964 0.171 -17.053 1.00 94.06 185 TYR A CA 1
ATOM 1552 C C . TYR A 1 185 ? 3.500 0.859 -18.304 1.00 94.06 185 TYR A C 1
ATOM 1554 O O . TYR A 1 185 ? 3.753 2.065 -18.278 1.00 94.06 185 TYR A O 1
ATOM 1562 N N . GLN A 1 186 ? 3.681 0.099 -19.378 1.00 91.38 186 GLN A N 1
ATOM 1563 C CA . GLN A 1 186 ? 4.134 0.583 -20.680 1.00 91.38 186 GLN A CA 1
ATOM 1564 C C . GLN A 1 186 ? 3.595 -0.351 -21.773 1.00 91.38 186 GLN A C 1
ATOM 1566 O O . GLN A 1 186 ? 3.415 -1.538 -21.518 1.00 91.38 186 GLN A O 1
ATOM 1571 N N . ASP A 1 187 ? 3.341 0.172 -22.977 1.00 88.38 187 ASP A N 1
ATOM 1572 C CA . ASP A 1 187 ? 2.949 -0.632 -24.149 1.00 88.38 187 ASP A CA 1
ATOM 1573 C C . ASP A 1 187 ? 1.739 -1.554 -23.877 1.00 88.38 187 ASP A C 1
ATOM 1575 O O . ASP 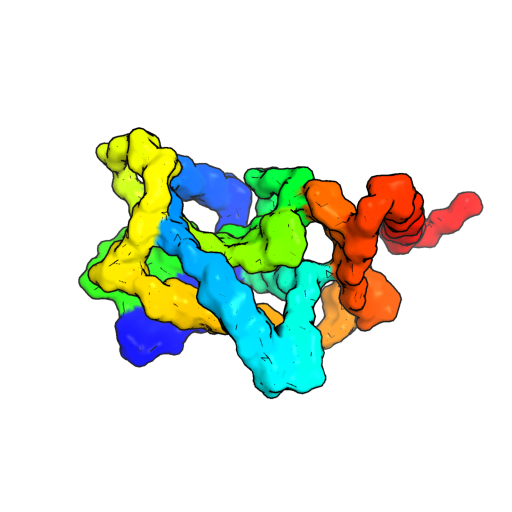A 1 187 ? 1.684 -2.705 -24.297 1.00 88.38 187 ASP A O 1
ATOM 1579 N N . ASP A 1 188 ? 0.762 -1.025 -23.135 1.00 88.75 188 ASP A N 1
ATOM 1580 C CA . ASP A 1 188 ? -0.463 -1.699 -22.693 1.00 88.75 188 ASP A CA 1
ATOM 1581 C C . ASP A 1 188 ? -0.308 -2.904 -21.741 1.00 88.75 188 ASP A C 1
ATOM 1583 O O . ASP A 1 188 ? -1.256 -3.683 -21.510 1.00 88.75 188 ASP A O 1
ATOM 1587 N N . GLU A 1 189 ? 0.869 -3.027 -21.124 1.00 91.50 189 GLU A N 1
ATOM 1588 C CA . GLU A 1 189 ? 1.215 -4.099 -20.199 1.00 91.50 189 GLU A CA 1
ATOM 1589 C C . GLU A 1 189 ? 1.875 -3.588 -18.911 1.00 91.50 189 GLU A C 1
ATOM 1591 O O . GLU A 1 189 ? 2.627 -2.613 -18.888 1.00 91.50 189 GLU A O 1
ATOM 1596 N N . PHE A 1 190 ? 1.584 -4.270 -17.799 1.00 93.69 190 PHE A N 1
ATOM 1597 C CA . PHE A 1 190 ? 2.353 -4.085 -16.572 1.00 93.69 190 PHE A CA 1
ATOM 1598 C C . PHE A 1 190 ? 3.652 -4.875 -16.658 1.00 93.69 190 PHE A C 1
ATOM 1600 O O . PHE A 1 190 ? 3.658 -6.017 -17.125 1.00 93.69 190 PHE A O 1
ATOM 1607 N N . PHE A 1 191 ? 4.726 -4.285 -16.147 1.00 94.81 191 PHE A N 1
ATOM 1608 C CA . PHE A 1 191 ? 6.010 -4.950 -16.009 1.00 94.81 191 PHE A CA 1
ATOM 1609 C C . PHE A 1 191 ? 6.516 -4.877 -14.570 1.00 94.81 191 PHE A C 1
ATOM 1611 O O . PHE A 1 191 ? 6.257 -3.916 -13.841 1.00 94.81 191 PHE A O 1
ATOM 1618 N N . GLU A 1 192 ? 7.291 -5.889 -14.197 1.00 96.00 192 GLU A N 1
ATOM 1619 C CA . GLU A 1 192 ? 8.048 -5.955 -12.955 1.00 96.00 192 GLU A CA 1
ATOM 1620 C C . GLU A 1 192 ? 9.346 -6.724 -13.231 1.00 96.00 192 GLU A C 1
ATOM 1622 O O . GLU A 1 192 ? 9.333 -7.926 -13.501 1.00 96.00 192 GLU A O 1
ATOM 1627 N N . TRP A 1 193 ? 10.463 -6.005 -13.242 1.00 96.50 193 TRP A N 1
ATOM 1628 C CA . TRP A 1 193 ? 11.800 -6.516 -13.514 1.00 96.50 193 TRP A CA 1
ATOM 1629 C C . TRP A 1 193 ? 12.610 -6.533 -12.226 1.00 96.50 193 TRP A C 1
ATOM 1631 O O . TRP A 1 193 ? 12.666 -5.536 -11.504 1.00 96.50 193 TRP A O 1
ATOM 1641 N N . HIS A 1 194 ? 13.242 -7.673 -11.971 1.00 96.69 194 HIS A N 1
ATOM 1642 C CA . HIS A 1 194 ? 14.138 -7.902 -10.846 1.00 96.69 194 HIS A CA 1
ATOM 1643 C C . HIS A 1 194 ? 15.536 -8.114 -11.411 1.00 96.69 194 HIS A C 1
ATOM 1645 O O . HIS A 1 194 ? 15.694 -8.881 -12.363 1.00 96.69 194 HIS A O 1
ATOM 1651 N N . PHE A 1 195 ? 16.519 -7.426 -10.845 1.00 97.44 195 PHE A N 1
ATOM 1652 C CA . PHE A 1 195 ? 17.912 -7.522 -11.261 1.00 97.44 195 PHE A CA 1
ATOM 1653 C C . PHE A 1 195 ? 18.747 -8.066 -10.104 1.00 97.44 195 PHE A C 1
ATOM 1655 O O . PHE A 1 195 ? 18.545 -7.684 -8.953 1.00 97.44 195 PHE A O 1
ATOM 1662 N N . ASP A 1 196 ? 19.701 -8.937 -10.415 1.00 96.00 196 ASP A N 1
ATOM 1663 C CA . ASP A 1 196 ? 20.675 -9.428 -9.433 1.00 96.00 196 ASP A CA 1
ATOM 1664 C C . ASP A 1 196 ? 21.936 -8.550 -9.396 1.00 96.00 196 ASP A C 1
ATOM 1666 O O . ASP A 1 196 ? 22.696 -8.581 -8.425 1.00 96.00 196 ASP A O 1
ATOM 1670 N N . ASP A 1 197 ? 22.142 -7.746 -10.444 1.00 96.75 197 ASP A N 1
ATOM 1671 C CA . ASP A 1 197 ? 23.317 -6.910 -10.646 1.00 96.75 197 ASP A CA 1
ATOM 1672 C C . ASP A 1 197 ? 22.957 -5.406 -10.675 1.00 96.75 197 ASP A C 1
ATOM 1674 O O . ASP A 1 197 ? 22.050 -4.993 -11.410 1.00 96.75 197 ASP A O 1
ATOM 1678 N N . PRO A 1 198 ? 23.645 -4.559 -9.881 1.00 96.88 198 PRO A N 1
ATOM 1679 C CA . PRO A 1 198 ? 23.400 -3.119 -9.865 1.00 96.88 198 PRO A CA 1
ATOM 1680 C C . PRO A 1 198 ? 23.671 -2.411 -11.198 1.00 96.88 198 PRO A C 1
ATOM 1682 O O . PRO A 1 198 ? 22.953 -1.466 -11.522 1.00 96.88 198 PRO A O 1
ATOM 1685 N N . ASP A 1 199 ? 24.667 -2.842 -11.978 1.00 97.38 199 ASP A N 1
ATOM 1686 C CA . ASP A 1 199 ? 24.997 -2.194 -13.251 1.00 97.38 199 ASP A CA 1
ATOM 1687 C C . ASP A 1 199 ? 23.906 -2.490 -14.294 1.00 97.38 199 ASP A C 1
ATOM 1689 O O . ASP A 1 199 ? 23.478 -1.588 -15.022 1.00 97.38 199 ASP A O 1
ATOM 1693 N N . GLU A 1 200 ? 23.380 -3.720 -14.329 1.00 97.69 200 GLU A N 1
ATOM 1694 C CA . GLU A 1 200 ? 22.220 -4.074 -15.162 1.00 97.69 200 GLU A CA 1
ATOM 1695 C C . GLU A 1 200 ? 20.972 -3.259 -14.794 1.00 97.69 200 GLU A C 1
ATOM 1697 O O . GLU A 1 200 ? 20.280 -2.743 -15.682 1.00 97.69 200 GLU A O 1
ATOM 1702 N N . TYR A 1 201 ? 20.710 -3.100 -13.493 1.00 97.31 201 TYR A N 1
ATOM 1703 C CA . TYR A 1 201 ? 19.617 -2.275 -12.979 1.00 97.31 201 TYR A CA 1
ATOM 1704 C C . TYR A 1 201 ? 19.746 -0.812 -13.426 1.00 97.31 201 TYR A C 1
ATOM 1706 O O . TYR A 1 201 ? 18.781 -0.237 -13.938 1.00 97.31 201 TYR A O 1
ATOM 1714 N N . GLU A 1 202 ? 20.930 -0.211 -13.290 1.00 96.88 202 GLU A N 1
ATOM 1715 C CA . GLU A 1 202 ? 21.168 1.182 -13.684 1.00 96.88 202 GLU A CA 1
ATOM 1716 C C . GLU A 1 202 ? 21.025 1.380 -15.199 1.00 96.88 202 GLU A C 1
ATOM 1718 O O . GLU A 1 202 ? 20.394 2.342 -15.649 1.00 96.88 202 GLU A O 1
ATOM 1723 N N . VAL A 1 203 ? 21.521 0.441 -16.013 1.00 96.94 203 VAL A N 1
ATOM 1724 C CA . VAL A 1 203 ? 21.338 0.477 -17.475 1.00 96.94 203 VAL A CA 1
ATOM 1725 C C . VAL A 1 203 ? 19.856 0.398 -17.850 1.00 96.94 203 VAL A C 1
ATOM 1727 O O . VAL A 1 203 ? 19.403 1.116 -18.749 1.00 96.94 203 VAL A O 1
ATOM 1730 N N . ALA A 1 204 ? 19.079 -0.464 -17.191 1.00 96.25 204 ALA A N 1
ATOM 1731 C CA . ALA A 1 204 ? 17.642 -0.573 -17.431 1.00 96.25 204 ALA A CA 1
ATOM 1732 C C . ALA A 1 204 ? 16.887 0.695 -16.999 1.00 96.25 204 ALA A C 1
ATOM 1734 O O . ALA A 1 204 ? 16.021 1.178 -17.734 1.00 96.25 204 ALA A O 1
ATOM 1735 N N . LEU A 1 205 ? 17.251 1.272 -15.852 1.00 95.12 205 LEU A N 1
ATOM 1736 C CA . LEU A 1 205 ? 16.670 2.509 -15.335 1.00 95.12 205 LEU A CA 1
ATOM 1737 C C . LEU A 1 205 ? 16.907 3.690 -16.284 1.00 95.12 205 LEU A C 1
ATOM 1739 O O . LEU A 1 205 ? 15.961 4.414 -16.601 1.00 95.12 205 LEU A O 1
ATOM 1743 N N . GLN A 1 206 ? 18.130 3.857 -16.791 1.00 95.00 206 GLN A N 1
ATOM 1744 C CA . GLN A 1 206 ? 18.457 4.917 -17.752 1.00 95.00 206 GLN A CA 1
ATOM 1745 C C . GLN A 1 206 ? 17.646 4.789 -19.047 1.00 95.00 206 GLN A C 1
ATOM 1747 O O . GLN A 1 206 ? 17.144 5.785 -19.569 1.00 95.00 206 GLN A O 1
ATOM 1752 N N . LYS A 1 207 ? 17.456 3.563 -19.554 1.00 92.50 207 LYS A N 1
ATOM 1753 C CA . LYS A 1 207 ? 16.626 3.313 -20.746 1.00 92.50 207 LYS A CA 1
ATOM 1754 C C . LYS A 1 207 ? 15.158 3.683 -20.520 1.00 92.50 207 LYS A C 1
ATOM 1756 O O . LYS A 1 207 ? 14.536 4.254 -21.415 1.00 92.50 207 LYS A O 1
ATOM 1761 N N . LEU A 1 208 ? 14.606 3.372 -19.344 1.00 91.50 208 LEU A N 1
ATOM 1762 C CA . LEU A 1 208 ? 13.237 3.753 -18.979 1.00 91.50 208 LEU A CA 1
ATOM 1763 C C . LEU A 1 208 ? 13.083 5.271 -18.852 1.00 91.50 208 LEU A C 1
ATOM 1765 O O . LEU A 1 208 ? 12.117 5.823 -19.372 1.00 91.50 208 LEU A O 1
ATOM 1769 N N . GLN A 1 209 ? 14.045 5.945 -18.214 1.00 90.44 209 GLN A N 1
ATOM 1770 C CA . GLN A 1 209 ? 14.058 7.406 -18.077 1.00 90.44 209 GLN A CA 1
ATOM 1771 C C . GLN A 1 209 ? 14.025 8.098 -19.444 1.00 90.44 209 GLN A C 1
ATOM 1773 O O . GLN A 1 209 ? 13.147 8.920 -19.690 1.00 90.44 209 GLN A O 1
ATOM 1778 N N . GLN A 1 210 ? 14.912 7.699 -20.361 1.00 87.88 210 GLN A N 1
ATOM 1779 C CA . GLN A 1 210 ? 14.985 8.277 -21.708 1.00 87.88 210 GLN A CA 1
ATOM 1780 C C . GLN A 1 210 ? 13.681 8.101 -22.497 1.00 87.88 210 GLN A C 1
ATOM 1782 O O . GLN A 1 210 ? 13.230 9.032 -23.161 1.00 87.88 210 GLN A O 1
ATOM 1787 N N . ARG A 1 211 ? 13.052 6.920 -22.418 1.00 80.69 211 ARG A N 1
ATOM 1788 C CA . ARG A 1 211 ? 11.762 6.662 -23.079 1.00 80.69 211 ARG A CA 1
ATOM 1789 C C . ARG A 1 211 ? 10.635 7.510 -22.497 1.00 80.69 211 ARG A C 1
ATOM 1791 O O . ARG A 1 211 ? 9.881 8.113 -23.250 1.00 80.69 211 ARG A O 1
ATOM 1798 N N . HIS A 1 212 ? 10.550 7.606 -21.173 1.00 76.38 212 HIS A N 1
ATOM 1799 C CA . HIS A 1 212 ? 9.503 8.387 -20.520 1.00 76.38 212 HIS A CA 1
ATOM 1800 C C . HIS A 1 212 ? 9.625 9.892 -20.767 1.00 76.38 212 HIS A C 1
ATOM 1802 O O . HIS A 1 212 ? 8.612 10.564 -20.947 1.00 76.38 212 HIS A O 1
ATOM 1808 N N . GLU A 1 213 ? 10.842 10.435 -20.793 1.00 73.19 213 GLU A N 1
ATOM 1809 C CA . GLU A 1 213 ? 11.066 11.841 -21.145 1.00 73.19 213 GLU A CA 1
ATOM 1810 C C . GLU A 1 213 ? 10.637 12.134 -22.588 1.00 73.19 213 GLU A C 1
ATOM 1812 O O . GLU A 1 213 ? 10.035 13.177 -22.854 1.00 73.19 213 GLU A O 1
ATOM 1817 N N . TYR A 1 214 ? 10.876 11.195 -23.508 1.00 60.16 214 TYR A N 1
ATOM 1818 C CA . TYR A 1 214 ? 10.455 11.294 -24.904 1.00 60.16 214 TYR A CA 1
ATOM 1819 C C . TYR A 1 214 ? 8.924 11.279 -25.056 1.00 60.16 214 TYR A C 1
ATOM 1821 O O . TYR A 1 214 ? 8.360 12.134 -25.740 1.00 60.16 214 TYR A O 1
ATOM 1829 N N . ASP A 1 215 ? 8.237 10.375 -24.354 1.00 59.34 215 ASP A N 1
ATOM 1830 C CA . ASP A 1 215 ? 6.773 10.254 -24.405 1.00 59.34 215 ASP A CA 1
ATOM 1831 C C . ASP A 1 215 ? 6.047 11.453 -23.770 1.00 59.34 215 ASP A C 1
ATOM 1833 O O . ASP A 1 215 ? 4.965 11.835 -24.217 1.00 59.34 215 ASP A O 1
ATOM 1837 N N . VAL A 1 216 ? 6.642 12.091 -22.754 1.00 60.50 216 VAL A N 1
ATOM 1838 C CA . VAL A 1 216 ? 6.077 13.293 -22.108 1.00 60.50 216 VAL A CA 1
ATOM 1839 C C . VAL A 1 216 ? 6.338 14.566 -22.922 1.00 60.50 216 VAL A C 1
ATOM 1841 O O . VAL A 1 216 ? 5.531 15.496 -22.878 1.00 60.50 216 VAL A O 1
ATOM 1844 N N . SER A 1 217 ? 7.449 14.637 -23.659 1.00 55.03 217 SER A N 1
ATOM 1845 C CA . SER A 1 217 ? 7.852 15.839 -24.406 1.00 55.03 217 SER A CA 1
ATOM 1846 C C . SER A 1 217 ? 7.416 15.853 -25.875 1.00 55.03 217 SER A C 1
ATOM 1848 O O . SER A 1 217 ? 7.374 16.927 -26.475 1.00 55.03 217 SER A O 1
ATOM 1850 N N . GLY A 1 218 ? 7.053 14.703 -26.454 1.00 49.19 218 GLY A N 1
ATOM 1851 C CA . GLY A 1 218 ? 6.467 14.602 -27.794 1.00 49.19 218 GLY A CA 1
ATOM 1852 C C . GLY A 1 218 ? 7.338 15.133 -28.939 1.00 49.19 218 GLY A C 1
ATOM 1853 O O . GLY A 1 218 ? 6.801 15.400 -30.013 1.00 49.19 218 GLY A O 1
ATOM 1854 N N . ASN A 1 219 ? 8.650 15.311 -28.746 1.00 33.44 219 ASN A N 1
ATOM 1855 C CA . ASN A 1 219 ? 9.538 15.838 -29.783 1.00 33.44 219 ASN A CA 1
ATOM 1856 C C . ASN A 1 219 ? 10.923 15.152 -29.755 1.00 33.44 219 ASN A C 1
ATOM 1858 O O . ASN A 1 219 ? 11.551 15.128 -28.695 1.00 33.44 219 ASN A O 1
ATOM 1862 N N . PRO A 1 220 ? 11.427 14.625 -30.890 1.00 38.94 220 PRO A N 1
ATOM 1863 C CA . PRO A 1 220 ? 12.799 14.144 -31.002 1.00 38.94 220 PRO A CA 1
ATOM 1864 C C . PRO A 1 220 ? 13.825 15.270 -31.148 1.00 38.94 220 PRO A C 1
ATOM 1866 O O . PRO A 1 220 ? 13.480 16.402 -31.483 1.00 38.94 220 PRO A O 1
ATOM 1869 N N . ALA A 1 221 ? 15.078 14.868 -30.905 1.00 41.16 221 ALA A N 1
ATOM 1870 C CA . ALA A 1 221 ? 16.342 15.587 -31.075 1.00 41.16 221 ALA A CA 1
ATOM 1871 C C . ALA A 1 221 ? 16.432 16.547 -32.275 1.00 41.16 221 ALA A C 1
ATOM 1873 O O . ALA A 1 221 ? 15.926 16.199 -33.367 1.00 41.16 221 ALA A O 1
#

Secondary structure (DSSP, 8-state):
--PPEEEE-SS-EEEEEE--HHHHHHHHTTEEEEPP-HHHHHHHHHHHHHHTTS-PPPHHHHHHHHHHHHTSPPPTTS-TTT-S-EEEEEEEE--SSTT--EEEEEEEETTEEEEEEEEEPPTTS-GGGGGSEEPP-TTTS-HHHHHHHHHHHHHHHHHHHHHS-GGG---EEEEEGGGTEEEEEETTEEEEEE-SSHHHHHHHHHHHHHHHHHHHH----

Sequence (221 aa):
MGKFIKYKTDDATYYLAPLNDTLYTMLDQQSVMIRDDSSWQIFQIEQSIERQGGKPLQLGQFYFILKLICKQDTSRVRDTWKSAFLFPFLLTGTWQQQGLLYLFYILNYRSSIEMRLRRLMSFDHDKREHHIIHQPFAHELPQEAIHNLCAFMYGYVEGYLSSTSKTWFEPFYRCVGSNLILFGYQDDEFFEWHFDDPDEYEVALQKLQQRHEYDVSGNPA

pLDDT: mean 86.77, std 11.93, range [33.44, 97.69]

Radius of gyration: 18.73 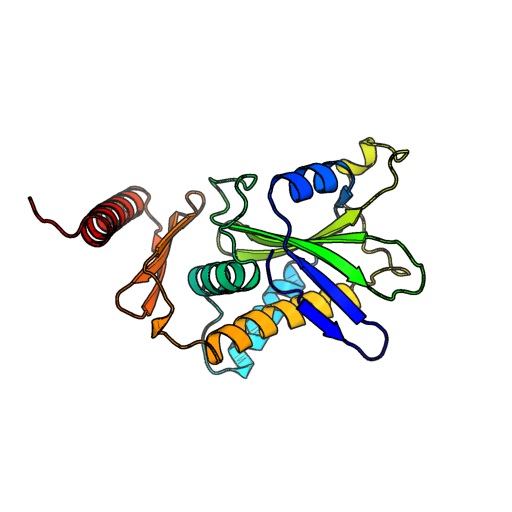Å; chains: 1; bounding box: 47×37×58 Å

Foldseek 3Di:
DFDWDWDDDPQKIKIWAWDAQVVCVVQLLQWAWADDPVVLLVVLQVVVQVVPVHDGDAPQLVQQLLCRRNVHHFYPPDPQQFWQHKIWIWMDMPAPDPDWIKIWMWTGGHRDIDITIITGHDPPDDSVSNPPHHYPPCRGQHNVNVSVVSSCVRVVSVVSSVVDDLVVFDWDWTANNNQLWIWTDDPSDTDIDGDPDPVVSVVVVVVVVVVVVCVVVVDDD